Protein AF-A0A9P0P059-F1 (afdb_monomer)

Radius of gyration: 28.79 Å; Cα contacts (8 Å, |Δi|>4): 144; chains: 1; bounding box: 91×63×58 Å

Organism: Acanthoscelides obtectus (NCBI:txid200917)

Foldseek 3Di:
DLCQCVDPDPVSVVVVLVVLLCCCVPPVCLLVCLLVSLVVCLVPPPDLVSSLVSLLSSLVSHPDQVSLLVSLLVLLQCLQVDPDPSSLLSSLSSNLSRPDDLNSLVSNLVSCVSCLVPCPDPSSVVSVVSVLVCLLPDADDPPCVPVRVVRNVSSVVSSVSNVVSNVVSVVVVVVPPDDPDDPPPDDPDDDDDDDDDDDDDDDDDDDDDDDD

InterPro domains:
  IPR016024 Armadillo-type fold [SSF48371] (3-124)
  IPR026971 Condensin subunit 1/Condensin-2 complex subunit D3 [PTHR14222] (1-201)
  IPR032682 Condensin complex subunit 1, C-terminal [PF12717] (1-95)

Sequence (212 aa):
MATAFLDENEEIRSMCRTFFTKLAHKENNLYNALPDVFNHLSTVVQEDAKMLEFMNFLFELIDNAKHLESLVDRFCGRFKVTEDLRQQRNIASCLTFIKYNDRSFKKLIDNFPNYRHIIQDEEIYNSFKVVMQNFSKQQPGPGAAGAAQAGKANHKQLVTELEDLIKSVFEMDENNQMPPPPVPRQKKKRTGGQRKKRKQKRSTDSSDEDSD

Structure (mmCIF, N/CA/C/O backbone):
data_AF-A0A9P0P059-F1
#
_entry.id   AF-A0A9P0P059-F1
#
loop_
_atom_site.group_PDB
_atom_site.id
_atom_site.type_symbol
_atom_site.label_atom_id
_atom_site.label_alt_id
_atom_site.label_comp_id
_atom_site.label_asym_id
_atom_site.label_entity_id
_atom_site.label_seq_id
_atom_site.pdbx_PDB_ins_code
_atom_site.Cartn_x
_atom_site.Cartn_y
_atom_site.Cartn_z
_atom_site.occupancy
_atom_site.B_iso_or_equiv
_atom_site.auth_seq_id
_atom_site.auth_comp_id
_atom_site.auth_asym_id
_atom_site.auth_atom_id
_atom_site.pdbx_PDB_model_num
ATOM 1 N N . MET A 1 1 ? 13.668 2.855 -17.867 1.00 59.09 1 MET A N 1
ATOM 2 C CA . MET A 1 1 ? 14.288 1.896 -16.918 1.00 59.09 1 MET A CA 1
ATOM 3 C C . MET A 1 1 ? 13.226 1.105 -16.174 1.00 59.09 1 MET A C 1
ATOM 5 O O . MET A 1 1 ? 13.122 -0.069 -16.469 1.00 59.09 1 MET A O 1
ATOM 9 N N . ALA A 1 2 ? 12.403 1.705 -15.303 1.00 64.31 2 ALA A N 1
ATOM 10 C CA . ALA A 1 2 ? 11.292 0.998 -14.638 1.00 64.31 2 ALA A CA 1
ATOM 11 C C . ALA A 1 2 ? 10.394 0.214 -15.626 1.00 64.31 2 ALA A C 1
ATOM 13 O O . ALA A 1 2 ? 10.133 -0.968 -15.436 1.00 64.31 2 ALA A O 1
ATOM 14 N N . THR A 1 3 ? 10.045 0.842 -16.751 1.00 74.44 3 THR A N 1
ATOM 15 C CA . THR A 1 3 ? 9.320 0.235 -17.882 1.00 74.44 3 THR A CA 1
ATOM 16 C C . THR A 1 3 ? 9.960 -1.030 -18.471 1.00 74.44 3 THR A C 1
ATOM 18 O O . THR A 1 3 ? 9.241 -1.870 -18.992 1.00 74.44 3 THR A O 1
ATOM 21 N N . ALA A 1 4 ? 11.279 -1.219 -18.351 1.00 77.62 4 ALA A N 1
ATOM 22 C CA . ALA A 1 4 ? 11.993 -2.380 -18.894 1.00 77.62 4 ALA A CA 1
ATOM 23 C C . ALA A 1 4 ? 11.751 -3.679 -18.095 1.00 77.62 4 ALA A C 1
ATOM 25 O O . ALA A 1 4 ? 12.165 -4.754 -18.517 1.00 77.62 4 ALA A O 1
ATOM 26 N N . PHE A 1 5 ? 11.070 -3.611 -16.943 1.00 74.62 5 PHE A N 1
ATOM 27 C CA . PHE A 1 5 ? 10.526 -4.806 -16.287 1.00 74.62 5 PHE A CA 1
ATOM 28 C C . PHE A 1 5 ? 9.333 -5.397 -17.067 1.00 74.62 5 PHE A C 1
ATOM 30 O O . PHE A 1 5 ? 9.059 -6.587 -16.946 1.00 74.62 5 PHE A O 1
ATOM 37 N N . LEU A 1 6 ? 8.659 -4.583 -17.890 1.00 74.50 6 LEU A N 1
ATOM 38 C CA . LEU A 1 6 ? 7.495 -4.953 -18.705 1.00 74.50 6 LEU A CA 1
ATOM 39 C C . LEU A 1 6 ? 7.830 -5.131 -20.193 1.00 74.50 6 LEU A C 1
ATOM 41 O O . LEU A 1 6 ? 6.929 -5.196 -21.024 1.00 74.50 6 LEU A O 1
ATOM 45 N N . ASP A 1 7 ? 9.120 -5.198 -20.520 1.00 82.69 7 ASP A N 1
ATOM 46 C CA . ASP A 1 7 ? 9.610 -5.477 -21.868 1.00 82.69 7 ASP A CA 1
ATOM 47 C C . ASP A 1 7 ? 9.213 -6.897 -22.311 1.00 82.69 7 ASP A C 1
ATOM 49 O O . ASP A 1 7 ? 9.160 -7.816 -21.488 1.00 82.69 7 ASP A O 1
ATOM 53 N N . GLU A 1 8 ? 8.953 -7.102 -23.602 1.00 80.88 8 GLU A N 1
ATOM 54 C CA . GLU A 1 8 ? 8.641 -8.425 -24.161 1.00 80.88 8 GLU A CA 1
ATOM 55 C C . GLU A 1 8 ? 9.872 -9.351 -24.149 1.00 80.88 8 GLU A C 1
ATOM 57 O O . GLU A 1 8 ? 9.731 -10.568 -23.979 1.00 80.88 8 GLU A O 1
ATOM 62 N N . ASN A 1 9 ? 11.085 -8.792 -24.219 1.00 87.06 9 ASN A N 1
ATOM 63 C CA . ASN A 1 9 ? 12.335 -9.540 -24.152 1.00 87.06 9 ASN A CA 1
ATOM 64 C C . ASN A 1 9 ? 12.674 -9.959 -22.706 1.00 87.06 9 ASN A C 1
ATOM 66 O O . ASN A 1 9 ? 12.888 -9.137 -21.810 1.00 87.06 9 ASN A O 1
ATOM 70 N N . GLU A 1 10 ? 12.786 -11.270 -22.487 1.00 86.12 10 GLU A N 1
ATOM 71 C CA . GLU A 1 10 ? 13.118 -11.861 -21.188 1.00 86.12 10 GLU A CA 1
ATOM 72 C C . GLU A 1 10 ? 14.505 -11.462 -20.663 1.00 86.12 10 GLU A C 1
ATOM 74 O O . GLU A 1 10 ? 14.658 -11.243 -19.459 1.00 86.12 10 GLU A O 1
ATOM 79 N N . GLU A 1 11 ? 15.495 -11.278 -21.540 1.00 88.81 11 GLU A N 1
ATOM 80 C CA . GLU A 1 11 ? 16.829 -10.811 -21.146 1.00 88.81 11 GLU A CA 1
ATOM 81 C C . GLU A 1 11 ? 16.763 -9.398 -20.556 1.00 88.81 11 GLU A C 1
ATOM 83 O O . GLU A 1 11 ? 17.403 -9.115 -19.542 1.00 88.81 11 GLU A O 1
ATOM 88 N N . ILE A 1 12 ? 15.935 -8.524 -21.139 1.00 87.00 12 ILE A N 1
ATOM 89 C CA . ILE A 1 12 ? 15.743 -7.147 -20.667 1.00 87.00 12 ILE A CA 1
ATOM 90 C C . ILE A 1 12 ? 15.042 -7.146 -19.302 1.00 87.00 12 ILE A C 1
ATOM 92 O O . ILE A 1 12 ? 15.527 -6.491 -18.371 1.00 87.00 12 ILE A O 1
ATOM 96 N N . ARG A 1 13 ? 13.988 -7.959 -19.122 1.00 86.12 13 ARG A N 1
ATOM 97 C CA . ARG A 1 13 ? 13.341 -8.147 -17.809 1.00 86.12 13 ARG A CA 1
ATOM 98 C C . ARG A 1 13 ? 14.317 -8.692 -16.757 1.00 86.12 13 ARG A C 1
ATOM 100 O O . ARG A 1 13 ? 14.343 -8.197 -15.629 1.00 86.12 13 ARG A O 1
ATOM 107 N N . SER A 1 14 ? 15.142 -9.674 -17.120 1.00 86.19 14 SER A N 1
ATOM 108 C CA . SER A 1 14 ? 16.126 -10.321 -16.236 1.00 86.19 14 SER A CA 1
ATOM 109 C C . SER A 1 14 ? 17.259 -9.372 -15.817 1.00 86.19 14 SER A C 1
ATOM 111 O O . SER A 1 14 ? 17.584 -9.261 -14.627 1.00 86.19 14 SER A O 1
ATOM 113 N N . MET A 1 15 ? 17.802 -8.595 -16.762 1.00 88.81 15 MET A N 1
ATOM 114 C CA . MET A 1 15 ? 18.751 -7.513 -16.480 1.00 88.81 15 MET A CA 1
ATOM 115 C C . MET A 1 15 ? 18.132 -6.441 -15.575 1.00 88.81 15 MET A C 1
ATOM 117 O O . MET A 1 15 ? 18.781 -6.001 -14.624 1.00 88.81 15 MET A O 1
ATOM 121 N N . CYS A 1 16 ? 16.871 -6.063 -15.814 1.00 87.19 16 CYS A N 1
ATOM 122 C CA . CYS A 1 16 ? 16.149 -5.083 -15.003 1.00 87.19 16 CYS A CA 1
ATOM 123 C C . CYS A 1 16 ? 15.966 -5.568 -13.551 1.00 87.19 16 CYS A C 1
ATOM 125 O O . CYS A 1 16 ? 16.361 -4.866 -12.616 1.00 87.19 16 CYS A O 1
ATOM 127 N N . ARG A 1 17 ? 15.483 -6.805 -13.345 1.00 86.31 17 ARG A N 1
ATOM 128 C CA . ARG A 1 17 ? 15.392 -7.439 -12.011 1.00 86.31 17 ARG A CA 1
ATOM 129 C C . ARG A 1 17 ? 16.758 -7.458 -11.312 1.00 86.31 17 ARG A C 1
ATOM 131 O O . ARG A 1 17 ? 16.887 -6.964 -10.194 1.00 86.31 17 ARG A O 1
ATOM 138 N N . THR A 1 18 ? 17.799 -7.916 -12.012 1.00 88.75 18 THR A N 1
ATOM 139 C CA . THR A 1 18 ? 19.179 -7.983 -11.497 1.00 88.75 18 THR A CA 1
ATOM 140 C C . THR A 1 18 ? 19.728 -6.610 -11.086 1.00 88.75 18 THR A C 1
ATOM 142 O O . THR A 1 18 ? 20.450 -6.505 -10.090 1.00 88.75 18 THR A O 1
ATOM 145 N N . PHE A 1 19 ? 19.404 -5.549 -11.831 1.00 88.19 19 PHE A N 1
ATOM 146 C CA . PHE A 1 19 ? 19.790 -4.176 -11.501 1.00 88.19 19 PHE A CA 1
ATOM 147 C C . PHE A 1 19 ? 19.126 -3.698 -10.204 1.00 88.19 19 PHE A C 1
ATOM 149 O O . PHE A 1 19 ? 19.828 -3.228 -9.307 1.00 88.19 19 PHE A O 1
ATOM 156 N N . PHE A 1 20 ? 17.808 -3.865 -10.062 1.00 86.56 20 PHE A N 1
ATOM 157 C CA . PHE A 1 20 ? 17.085 -3.415 -8.867 1.00 86.56 20 PHE A CA 1
ATOM 158 C C . PHE A 1 20 ? 17.497 -4.174 -7.597 1.00 86.56 20 PHE A C 1
ATOM 160 O O . PHE A 1 20 ? 17.701 -3.535 -6.564 1.00 86.56 20 PHE A O 1
ATOM 167 N N . THR A 1 21 ? 17.742 -5.488 -7.672 1.00 87.56 21 THR A N 1
ATOM 168 C CA . THR A 1 21 ? 18.303 -6.259 -6.545 1.00 87.56 21 THR A CA 1
ATOM 169 C C . THR A 1 21 ? 19.675 -5.723 -6.116 1.00 87.56 21 THR A C 1
ATOM 171 O O . THR A 1 21 ? 19.921 -5.508 -4.928 1.00 87.56 21 THR A O 1
ATOM 174 N N . LYS A 1 22 ? 20.570 -5.431 -7.072 1.00 86.88 22 LYS A N 1
ATOM 175 C CA . LYS A 1 22 ? 21.891 -4.844 -6.777 1.00 86.88 22 LYS A CA 1
ATOM 176 C C . LYS A 1 22 ? 21.786 -3.430 -6.192 1.00 86.88 22 LYS A C 1
ATOM 178 O O . LYS A 1 22 ? 22.537 -3.105 -5.275 1.00 86.88 22 LYS A O 1
ATOM 183 N N . LEU A 1 23 ? 20.856 -2.610 -6.685 1.00 84.56 23 LEU A N 1
ATOM 184 C CA . LEU A 1 23 ? 20.608 -1.252 -6.192 1.00 84.56 23 LEU A CA 1
ATOM 185 C C . LEU A 1 23 ? 20.105 -1.255 -4.738 1.00 84.56 23 LEU A C 1
ATOM 187 O O . LEU A 1 23 ? 20.615 -0.495 -3.911 1.00 84.56 23 LEU A O 1
ATOM 191 N N . ALA A 1 24 ? 19.157 -2.142 -4.417 1.00 83.88 24 ALA A N 1
ATOM 192 C CA . ALA A 1 24 ? 18.615 -2.303 -3.069 1.00 83.88 24 ALA A CA 1
ATOM 193 C C . ALA A 1 24 ? 19.717 -2.636 -2.049 1.00 83.88 24 ALA A C 1
ATOM 195 O O . ALA A 1 24 ? 19.874 -1.914 -1.063 1.00 83.88 24 ALA A O 1
ATOM 196 N N . HIS A 1 25 ? 20.536 -3.659 -2.323 1.00 78.81 25 HIS A N 1
ATOM 197 C CA . HIS A 1 25 ? 21.621 -4.063 -1.423 1.00 78.81 25 HIS A CA 1
ATOM 198 C C . HIS A 1 25 ? 22.757 -3.035 -1.312 1.00 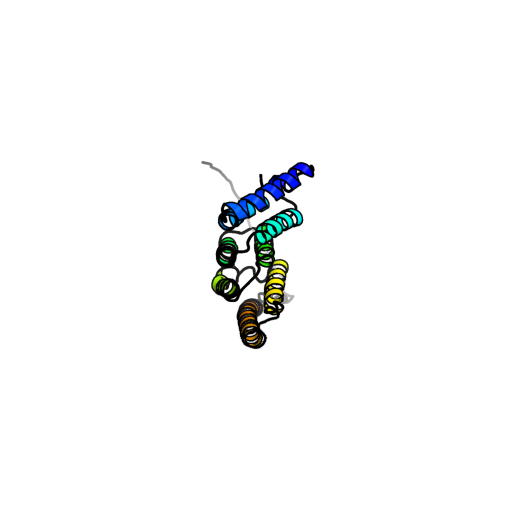78.81 25 HIS A C 1
ATOM 200 O O . HIS A 1 25 ? 23.336 -2.891 -0.237 1.00 78.81 25 HIS A O 1
ATOM 206 N N . LYS A 1 26 ? 23.111 -2.343 -2.404 1.00 77.25 26 LYS A N 1
ATOM 207 C CA . LYS A 1 26 ? 24.297 -1.470 -2.433 1.00 77.25 26 LYS A CA 1
ATOM 208 C C . LYS A 1 26 ? 24.054 -0.096 -1.809 1.00 77.25 26 LYS A C 1
ATOM 210 O O . LYS A 1 26 ? 24.937 0.423 -1.133 1.00 77.25 26 LYS A O 1
ATOM 215 N N . GLU A 1 27 ? 22.897 0.508 -2.071 1.00 67.38 27 GLU A N 1
ATOM 216 C CA . GLU A 1 27 ? 22.636 1.911 -1.710 1.00 67.38 27 GLU A CA 1
ATOM 217 C C . GLU A 1 27 ? 21.510 2.060 -0.680 1.00 67.38 27 GLU A C 1
ATOM 219 O O . GLU A 1 27 ? 21.373 3.127 -0.087 1.00 67.38 27 GLU A O 1
ATOM 224 N N . ASN A 1 28 ? 20.711 1.008 -0.442 1.00 69.94 28 ASN A N 1
ATOM 225 C CA . ASN A 1 28 ? 19.587 0.980 0.510 1.00 69.94 28 ASN A CA 1
ATOM 226 C C . ASN A 1 28 ? 18.593 2.155 0.338 1.00 69.94 28 ASN A C 1
ATOM 228 O O . ASN A 1 28 ? 17.850 2.514 1.248 1.00 69.94 28 ASN A O 1
ATOM 232 N N . ASN A 1 29 ? 18.588 2.766 -0.852 1.00 79.94 29 ASN A N 1
ATOM 233 C CA . ASN A 1 29 ? 17.900 4.017 -1.176 1.00 79.94 29 ASN A CA 1
ATOM 234 C C . ASN A 1 29 ? 16.577 3.784 -1.935 1.00 79.94 29 ASN A C 1
ATOM 236 O O . ASN A 1 29 ? 15.828 4.722 -2.198 1.00 79.94 29 ASN A O 1
ATOM 240 N N . LEU A 1 30 ? 16.262 2.527 -2.276 1.00 85.62 30 LEU A N 1
ATOM 241 C CA . LEU A 1 30 ? 15.095 2.149 -3.085 1.00 85.62 30 LEU A CA 1
ATOM 242 C C . LEU A 1 30 ? 13.768 2.662 -2.494 1.00 85.62 30 LEU A C 1
ATOM 244 O O . LEU A 1 30 ? 12.901 3.125 -3.229 1.00 85.62 30 LEU A O 1
ATOM 248 N N . TYR A 1 31 ? 13.645 2.675 -1.163 1.00 86.94 31 TYR A N 1
ATOM 249 C CA . TYR A 1 31 ? 12.476 3.203 -0.451 1.00 86.94 31 TYR A CA 1
ATOM 250 C C . TYR A 1 31 ? 12.242 4.712 -0.651 1.00 86.94 31 TYR A C 1
ATOM 252 O O . TYR A 1 31 ? 11.112 5.176 -0.515 1.00 86.94 31 TYR A O 1
ATOM 260 N N . ASN A 1 32 ? 13.278 5.491 -0.986 1.00 87.81 32 ASN A N 1
ATOM 261 C CA . ASN A 1 32 ? 13.103 6.906 -1.306 1.00 87.81 32 ASN A CA 1
ATOM 262 C C . ASN A 1 32 ? 12.534 7.103 -2.714 1.00 87.81 32 ASN A C 1
ATOM 264 O O . ASN A 1 32 ? 11.701 7.985 -2.892 1.00 87.81 32 ASN A O 1
ATOM 268 N N . ALA A 1 33 ? 12.954 6.273 -3.674 1.00 86.88 33 ALA A N 1
ATOM 269 C CA . ALA A 1 33 ? 12.533 6.350 -5.074 1.00 86.88 33 ALA A CA 1
ATOM 270 C C . ALA A 1 33 ? 11.185 5.657 -5.356 1.00 86.88 33 ALA A C 1
ATOM 272 O O . ALA A 1 33 ? 10.498 6.019 -6.307 1.00 86.88 33 ALA A O 1
ATOM 273 N N . LEU A 1 34 ? 10.793 4.672 -4.540 1.00 89.38 34 LEU A N 1
ATOM 274 C CA . LEU A 1 34 ? 9.577 3.863 -4.713 1.00 89.38 34 LEU A CA 1
ATOM 275 C C . LEU A 1 34 ? 8.284 4.669 -4.964 1.00 89.38 34 LEU A C 1
ATOM 277 O O . LEU A 1 34 ? 7.559 4.316 -5.894 1.00 89.38 34 LEU A O 1
ATOM 281 N N . PRO A 1 35 ? 7.986 5.759 -4.225 1.00 88.81 35 PRO A N 1
ATOM 282 C CA . PRO A 1 35 ? 6.809 6.587 -4.497 1.00 88.81 35 PRO A CA 1
ATOM 283 C C . PRO A 1 35 ? 6.832 7.264 -5.876 1.00 88.81 35 PRO A C 1
ATOM 285 O O . PRO A 1 35 ? 5.780 7.525 -6.454 1.00 88.81 35 PRO A O 1
ATOM 288 N N . ASP A 1 36 ? 8.007 7.553 -6.427 1.00 88.56 36 ASP A N 1
ATOM 289 C CA . ASP A 1 36 ? 8.131 8.269 -7.703 1.00 88.56 36 ASP A CA 1
ATOM 290 C C . ASP A 1 36 ? 8.198 7.288 -8.882 1.00 88.56 36 ASP A C 1
ATOM 292 O O . ASP A 1 36 ? 7.620 7.543 -9.940 1.00 88.56 36 ASP A O 1
ATOM 296 N N . VAL A 1 37 ? 8.776 6.103 -8.653 1.00 89.88 37 VAL A N 1
ATOM 297 C CA . VAL A 1 37 ? 8.612 4.925 -9.516 1.00 89.88 37 VAL A CA 1
ATOM 298 C C . VAL A 1 37 ? 7.129 4.557 -9.639 1.00 89.88 37 VAL A C 1
ATOM 300 O O . VAL A 1 37 ? 6.652 4.383 -10.757 1.00 89.88 37 VAL A O 1
ATOM 303 N N . PHE A 1 38 ? 6.377 4.530 -8.533 1.00 90.50 38 PHE A N 1
ATOM 304 C CA . PHE A 1 38 ? 4.929 4.289 -8.541 1.00 90.50 38 PHE A CA 1
ATOM 305 C C . PHE A 1 38 ? 4.158 5.306 -9.399 1.00 90.50 38 PHE A C 1
ATOM 307 O O . PHE A 1 38 ? 3.335 4.907 -10.225 1.00 90.50 38 PHE A O 1
ATOM 314 N N . ASN A 1 39 ? 4.442 6.607 -9.257 1.00 88.38 39 ASN A N 1
ATOM 315 C CA . ASN A 1 39 ? 3.801 7.654 -10.066 1.00 88.38 39 ASN A CA 1
ATOM 316 C C . ASN A 1 39 ? 4.107 7.487 -11.566 1.00 88.38 39 ASN A C 1
ATOM 318 O O . ASN A 1 39 ? 3.211 7.583 -12.408 1.00 88.38 39 ASN A O 1
ATOM 322 N N . HIS A 1 40 ? 5.370 7.221 -11.909 1.00 88.75 40 HIS A N 1
ATOM 323 C CA . HIS A 1 40 ? 5.791 7.012 -13.295 1.00 88.75 40 HIS A CA 1
ATOM 324 C C . HIS A 1 40 ? 5.162 5.752 -13.910 1.00 88.75 40 HIS A C 1
ATOM 326 O O . HIS A 1 40 ? 4.726 5.776 -15.059 1.00 88.75 40 HIS A O 1
ATOM 332 N N . LEU A 1 41 ? 5.059 4.660 -13.150 1.00 88.38 41 LEU A N 1
ATOM 333 C CA . LEU A 1 41 ? 4.399 3.446 -13.625 1.00 88.38 41 LEU A CA 1
ATOM 334 C C . LEU A 1 41 ? 2.885 3.639 -13.763 1.00 88.38 41 LEU A C 1
ATOM 336 O O . LEU A 1 41 ? 2.332 3.248 -14.781 1.00 88.38 41 LEU A O 1
ATOM 340 N N . SER A 1 42 ? 2.219 4.288 -12.804 1.00 86.12 42 SER A N 1
ATOM 341 C CA . SER A 1 42 ? 0.762 4.514 -12.846 1.00 86.12 42 SER A CA 1
ATOM 342 C C . SER A 1 42 ? 0.310 5.360 -14.046 1.00 86.12 42 SER A C 1
ATOM 344 O O . SER A 1 42 ? -0.826 5.225 -14.505 1.00 86.12 42 SER A O 1
ATOM 346 N N . THR A 1 43 ? 1.202 6.214 -14.563 1.00 85.88 43 THR A N 1
ATOM 347 C CA . THR A 1 43 ? 0.961 7.075 -15.733 1.00 85.88 43 THR A CA 1
ATOM 348 C C . THR A 1 43 ? 1.360 6.435 -17.066 1.00 85.88 43 THR A C 1
ATOM 350 O O . THR A 1 43 ? 0.713 6.709 -18.074 1.00 85.88 43 THR A O 1
ATOM 353 N N . VAL A 1 44 ? 2.394 5.585 -17.101 1.00 85.75 44 VAL A N 1
ATOM 354 C CA . VAL A 1 44 ? 2.897 4.962 -18.347 1.00 85.75 44 VAL A CA 1
ATOM 355 C C . VAL A 1 44 ? 2.340 3.552 -18.585 1.00 85.75 44 VAL A C 1
ATOM 357 O O . VAL A 1 44 ? 2.210 3.126 -19.732 1.00 85.75 44 VAL A O 1
ATOM 360 N N . VAL A 1 45 ? 1.994 2.816 -17.529 1.00 85.06 45 VAL A N 1
ATOM 361 C CA . VAL A 1 45 ? 1.472 1.445 -17.603 1.00 85.06 45 VAL A CA 1
ATOM 362 C C . VAL A 1 45 ? -0.050 1.480 -17.490 1.00 85.06 45 VAL A C 1
ATOM 364 O O . VAL A 1 45 ? -0.590 1.941 -16.487 1.00 85.06 45 VAL A O 1
ATOM 367 N N . GLN A 1 46 ? -0.747 0.973 -18.510 1.00 83.88 46 GLN A N 1
ATOM 368 C CA . GLN A 1 46 ? -2.214 0.849 -18.508 1.00 83.88 46 GLN A CA 1
ATOM 369 C C . GLN A 1 46 ? -2.705 -0.406 -17.766 1.00 83.88 46 GLN A C 1
ATOM 371 O O . GLN A 1 46 ? -3.823 -0.432 -17.268 1.00 83.88 46 GLN A O 1
ATOM 376 N N . GLU A 1 47 ? -1.877 -1.450 -17.686 1.00 87.94 47 GLU A N 1
ATOM 377 C CA . GLU A 1 47 ? -2.229 -2.735 -17.079 1.00 87.94 47 GLU A CA 1
ATOM 378 C C . GLU A 1 47 ? -1.787 -2.787 -15.609 1.00 87.94 47 GLU A C 1
ATOM 380 O O . GLU A 1 47 ? -0.626 -3.061 -15.294 1.00 87.94 47 GLU A O 1
ATOM 385 N N . ASP A 1 48 ? -2.725 -2.520 -14.699 1.00 88.88 48 ASP A N 1
ATOM 386 C CA . ASP A 1 48 ? -2.441 -2.379 -13.265 1.00 88.88 48 ASP A CA 1
ATOM 387 C C . ASP A 1 48 ? -1.808 -3.625 -12.640 1.00 88.88 48 ASP A C 1
ATOM 389 O O . ASP A 1 48 ? -0.870 -3.499 -11.859 1.00 88.88 48 ASP A O 1
ATOM 393 N N . ALA A 1 49 ? -2.222 -4.829 -13.048 1.00 89.12 49 ALA A N 1
ATOM 394 C CA . ALA A 1 49 ? -1.638 -6.082 -12.564 1.00 89.12 49 ALA A CA 1
ATOM 395 C C . ALA A 1 49 ? -0.116 -6.166 -12.805 1.00 89.12 49 ALA A C 1
ATOM 397 O O . ALA A 1 49 ? 0.632 -6.560 -11.912 1.00 89.12 49 ALA A O 1
ATOM 398 N N . LYS A 1 50 ? 0.354 -5.727 -13.980 1.00 87.38 50 LYS A N 1
ATOM 399 C CA . LYS A 1 50 ? 1.780 -5.695 -14.349 1.00 87.38 50 LYS A CA 1
ATOM 400 C C . LYS A 1 50 ? 2.564 -4.629 -13.585 1.00 87.38 50 LYS A C 1
ATOM 402 O O . LYS A 1 50 ? 3.702 -4.865 -13.180 1.00 87.38 50 LYS A O 1
ATOM 407 N N . MET A 1 51 ? 1.958 -3.463 -13.361 1.00 90.94 51 MET A N 1
ATOM 408 C CA . MET A 1 51 ? 2.544 -2.425 -12.510 1.00 90.94 51 MET A CA 1
ATOM 409 C C . MET A 1 51 ? 2.674 -2.914 -11.059 1.00 90.94 51 MET A C 1
ATOM 411 O O . MET A 1 51 ? 3.737 -2.771 -10.455 1.00 90.94 51 MET A O 1
ATOM 415 N N . LEU A 1 52 ? 1.627 -3.549 -10.530 1.00 91.69 52 LEU A N 1
ATOM 416 C CA . LEU A 1 52 ? 1.575 -4.066 -9.165 1.00 91.69 52 LEU A CA 1
ATOM 417 C C . LEU A 1 52 ? 2.515 -5.265 -8.945 1.00 91.69 52 LEU A C 1
ATOM 419 O O . LEU A 1 52 ? 3.131 -5.328 -7.882 1.00 91.69 52 LEU A O 1
ATOM 423 N N . GLU A 1 53 ? 2.722 -6.148 -9.934 1.00 91.19 53 GL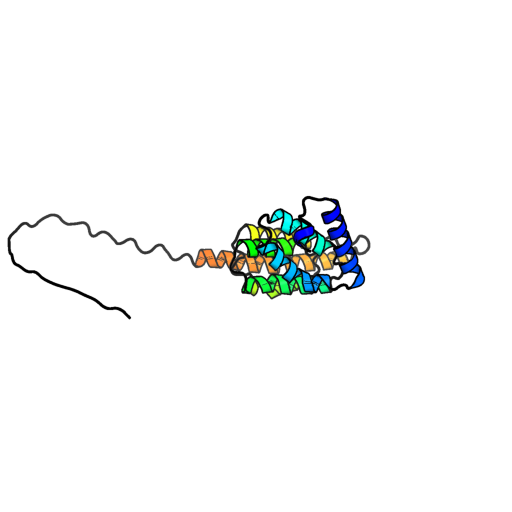U A N 1
ATOM 424 C CA . GLU A 1 53 ? 3.770 -7.189 -9.879 1.00 91.19 53 GLU A CA 1
ATOM 425 C C . GLU A 1 53 ? 5.152 -6.555 -9.659 1.00 91.19 53 GLU A C 1
ATOM 427 O O . GLU A 1 53 ? 5.896 -6.956 -8.758 1.00 91.19 53 GLU A O 1
ATOM 432 N N . PHE A 1 54 ? 5.488 -5.528 -10.449 1.00 90.56 54 PHE A N 1
ATOM 433 C CA . PHE A 1 54 ? 6.776 -4.852 -10.322 1.00 90.56 54 PHE A CA 1
ATOM 434 C C . PHE A 1 54 ? 6.907 -4.110 -8.987 1.00 90.56 54 PHE A C 1
ATOM 436 O O . PHE A 1 54 ? 7.950 -4.192 -8.338 1.00 90.56 54 PHE A O 1
ATOM 443 N N . MET A 1 55 ? 5.847 -3.430 -8.540 1.00 92.69 55 MET A N 1
ATOM 444 C CA . MET A 1 55 ? 5.827 -2.772 -7.233 1.00 92.69 55 MET A CA 1
ATOM 445 C C . MET A 1 55 ? 6.041 -3.775 -6.095 1.00 92.69 55 MET A C 1
ATOM 447 O O . MET A 1 55 ? 6.891 -3.522 -5.242 1.00 92.69 55 MET A O 1
ATOM 451 N N . ASN A 1 56 ? 5.355 -4.924 -6.098 1.00 92.81 56 ASN A N 1
ATOM 452 C CA . ASN A 1 56 ? 5.560 -5.973 -5.095 1.00 92.81 56 ASN A CA 1
ATOM 453 C C . ASN A 1 56 ? 7.017 -6.468 -5.082 1.00 92.81 56 ASN A C 1
ATOM 455 O O . ASN A 1 56 ? 7.634 -6.503 -4.020 1.00 92.81 56 ASN A O 1
ATOM 459 N N . PHE A 1 57 ? 7.610 -6.741 -6.251 1.00 92.31 57 PHE A N 1
ATOM 460 C CA . PHE A 1 57 ? 9.034 -7.090 -6.357 1.00 92.31 57 PHE A CA 1
ATOM 461 C C . PHE A 1 57 ? 9.953 -6.018 -5.735 1.00 92.31 57 PHE A C 1
ATOM 463 O O . PHE A 1 57 ? 10.902 -6.354 -5.028 1.00 92.31 57 PHE A O 1
ATOM 470 N N . LEU A 1 58 ? 9.669 -4.724 -5.928 1.00 91.31 58 LEU A N 1
ATOM 471 C CA . LEU A 1 58 ? 10.448 -3.647 -5.302 1.00 91.31 58 LEU A CA 1
ATOM 472 C C . LEU A 1 58 ? 10.234 -3.532 -3.780 1.00 91.31 58 LEU A C 1
ATOM 474 O O . LEU A 1 58 ? 11.171 -3.150 -3.076 1.00 91.31 58 LEU A O 1
ATOM 478 N N . PHE A 1 59 ? 9.048 -3.865 -3.258 1.00 92.06 59 PHE A N 1
ATOM 479 C CA . PHE A 1 59 ? 8.795 -3.959 -1.811 1.00 92.06 59 PHE A CA 1
ATOM 480 C C . PHE A 1 59 ? 9.478 -5.182 -1.178 1.00 92.06 59 PHE A C 1
ATOM 482 O O . PHE A 1 59 ? 9.986 -5.090 -0.058 1.00 92.06 59 PHE A O 1
ATOM 489 N N . GLU A 1 60 ? 9.536 -6.315 -1.883 1.00 91.44 60 GLU A N 1
ATOM 490 C CA . GLU A 1 60 ? 10.196 -7.535 -1.403 1.00 91.44 60 GLU A CA 1
ATOM 491 C C . GLU A 1 60 ? 11.698 -7.345 -1.159 1.00 91.44 60 GLU A C 1
ATOM 493 O O . GLU A 1 60 ? 12.226 -7.950 -0.227 1.00 91.44 60 GLU A O 1
ATOM 498 N N . LEU A 1 61 ? 12.348 -6.451 -1.916 1.00 90.06 61 LEU A N 1
ATOM 499 C CA . LEU A 1 61 ? 13.760 -6.064 -1.773 1.00 90.06 61 LEU A CA 1
ATOM 500 C C . LEU A 1 61 ? 14.063 -5.149 -0.561 1.00 90.06 61 LEU A C 1
ATOM 502 O O . LEU A 1 61 ? 15.191 -4.664 -0.435 1.00 90.06 61 LEU A O 1
ATOM 506 N N . ILE A 1 62 ? 13.091 -4.862 0.316 1.00 89.19 62 ILE A N 1
ATOM 507 C CA . ILE A 1 62 ? 13.259 -3.954 1.467 1.00 89.19 62 ILE A CA 1
ATOM 508 C C . ILE A 1 62 ? 13.123 -4.711 2.792 1.00 89.19 62 ILE A C 1
ATOM 510 O O . ILE A 1 62 ? 12.035 -4.859 3.348 1.00 89.19 62 ILE A O 1
ATOM 514 N N . ASP A 1 63 ? 14.267 -5.106 3.350 1.00 84.62 63 ASP A N 1
ATOM 515 C CA . ASP A 1 63 ? 14.350 -5.765 4.663 1.00 84.62 63 ASP A CA 1
ATOM 516 C C . ASP A 1 63 ? 14.308 -4.787 5.855 1.00 84.62 63 ASP A C 1
ATOM 518 O O . ASP A 1 63 ? 14.083 -5.189 6.999 1.00 84.62 63 ASP A O 1
ATOM 522 N N . ASN A 1 64 ? 14.533 -3.485 5.634 1.00 88.44 64 ASN A N 1
ATOM 523 C CA . ASN A 1 64 ? 14.585 -2.513 6.728 1.00 88.44 64 ASN A CA 1
ATOM 524 C C . ASN A 1 64 ? 13.182 -2.057 7.160 1.00 88.44 64 ASN A C 1
ATOM 526 O O . ASN A 1 64 ? 12.558 -1.214 6.512 1.00 88.44 64 ASN A O 1
ATOM 530 N N . ALA A 1 65 ? 12.746 -2.518 8.333 1.00 88.19 65 ALA A N 1
ATOM 531 C CA . ALA A 1 65 ? 11.496 -2.108 8.973 1.00 88.19 65 ALA A CA 1
ATOM 532 C C . ALA A 1 65 ? 11.298 -0.578 9.053 1.00 88.19 65 ALA A C 1
ATOM 534 O O . ALA A 1 65 ? 10.194 -0.100 8.811 1.00 88.19 65 ALA A O 1
ATOM 535 N N . LYS A 1 66 ? 12.356 0.216 9.291 1.00 90.06 66 LYS A N 1
ATOM 536 C CA . LYS A 1 66 ? 12.251 1.692 9.316 1.00 90.06 66 LYS A CA 1
ATOM 537 C C . LYS A 1 66 ? 11.954 2.301 7.942 1.00 90.06 66 LYS A C 1
ATOM 539 O O . LYS A 1 66 ? 11.372 3.379 7.858 1.00 90.06 66 LYS A O 1
ATOM 544 N N . HIS A 1 67 ? 12.372 1.635 6.867 1.00 91.00 67 HIS A N 1
ATOM 545 C CA . HIS A 1 67 ? 12.090 2.069 5.499 1.00 91.00 67 HIS A CA 1
ATOM 546 C C . HIS A 1 67 ? 10.632 1.753 5.143 1.00 91.00 67 HIS A C 1
ATOM 548 O O . HIS A 1 67 ? 9.935 2.630 4.640 1.00 91.00 67 HIS A O 1
ATOM 554 N N . LEU A 1 68 ? 10.129 0.574 5.533 1.00 91.25 68 LEU A N 1
ATOM 555 C CA . LEU A 1 68 ? 8.701 0.235 5.465 1.00 91.25 68 LEU A CA 1
ATOM 556 C C . LEU A 1 68 ? 7.841 1.211 6.295 1.00 91.25 68 LEU A C 1
ATOM 558 O O . LEU A 1 68 ? 6.857 1.744 5.789 1.00 91.25 68 LEU A O 1
ATOM 562 N N . GLU A 1 69 ? 8.259 1.544 7.523 1.00 92.81 69 GLU A N 1
ATOM 563 C CA . GLU A 1 69 ? 7.630 2.580 8.362 1.00 92.81 69 GLU A CA 1
ATOM 564 C C . GLU A 1 69 ? 7.611 3.972 7.700 1.00 92.81 69 GLU A C 1
ATOM 566 O O . GLU A 1 69 ? 6.728 4.761 8.019 1.00 92.81 69 GLU A O 1
ATOM 571 N N . SER A 1 70 ? 8.550 4.315 6.808 1.00 92.94 70 SER A N 1
ATOM 572 C CA . SER A 1 70 ? 8.503 5.576 6.042 1.00 92.94 70 SER A CA 1
ATOM 573 C C . SER A 1 70 ? 7.640 5.464 4.782 1.00 92.94 70 SER A C 1
ATOM 575 O O . SER A 1 70 ? 7.008 6.444 4.389 1.00 92.94 70 SER A O 1
ATOM 577 N N . LEU A 1 71 ? 7.581 4.286 4.156 1.00 94.00 71 LEU A N 1
ATOM 578 C CA . LEU A 1 71 ? 6.734 4.041 2.989 1.00 94.00 71 LEU A CA 1
ATOM 579 C C . LEU A 1 71 ? 5.244 4.124 3.344 1.00 94.00 71 LEU A C 1
ATOM 581 O O . LEU A 1 71 ? 4.501 4.721 2.570 1.00 94.00 71 LEU A O 1
ATOM 585 N N . VAL A 1 72 ? 4.822 3.641 4.523 1.00 95.06 72 VAL A N 1
ATOM 586 C CA . VAL A 1 72 ? 3.437 3.822 5.009 1.00 95.06 72 VAL A CA 1
ATOM 587 C C . VAL A 1 72 ? 3.045 5.303 5.017 1.00 95.06 72 VAL A C 1
ATOM 589 O O . VAL A 1 72 ? 2.048 5.653 4.390 1.00 95.06 72 VAL A O 1
ATOM 592 N N . ASP A 1 73 ? 3.842 6.182 5.638 1.00 94.06 73 ASP A N 1
ATOM 593 C CA . ASP A 1 73 ? 3.551 7.627 5.671 1.00 94.06 73 ASP A CA 1
ATOM 594 C C . ASP A 1 73 ? 3.470 8.230 4.261 1.00 94.06 73 ASP A C 1
ATOM 596 O O . ASP A 1 73 ? 2.576 9.024 3.970 1.00 94.06 73 ASP A O 1
ATOM 600 N N . ARG A 1 74 ? 4.393 7.852 3.363 1.00 93.25 74 ARG A N 1
ATOM 601 C CA . ARG A 1 74 ? 4.452 8.405 1.999 1.00 93.25 74 ARG A CA 1
ATOM 602 C C . ARG A 1 74 ? 3.262 7.968 1.150 1.00 93.25 74 ARG A C 1
ATOM 604 O O . ARG A 1 74 ? 2.623 8.825 0.543 1.00 93.25 74 ARG A O 1
ATOM 611 N N . PHE A 1 75 ? 2.937 6.675 1.122 1.00 94.19 75 PHE A N 1
ATOM 612 C CA . PHE A 1 75 ? 1.782 6.171 0.373 1.00 94.19 75 PHE A CA 1
ATOM 613 C C . PHE A 1 75 ? 0.464 6.676 0.979 1.00 94.19 75 PHE A C 1
ATOM 615 O O . PHE A 1 75 ? -0.382 7.174 0.239 1.00 94.19 75 PHE A O 1
ATOM 622 N N . CYS A 1 76 ? 0.322 6.692 2.310 1.00 94.06 76 CYS A N 1
ATOM 623 C CA . CYS A 1 76 ? -0.865 7.275 2.942 1.00 94.06 76 CYS A CA 1
ATOM 624 C C . CYS A 1 76 ? -0.969 8.792 2.719 1.00 94.06 76 CYS A C 1
ATOM 626 O O . CYS A 1 76 ? -2.070 9.330 2.661 1.00 94.06 76 CYS A O 1
ATOM 628 N N . GLY A 1 77 ? 0.154 9.505 2.598 1.00 92.19 77 GLY A N 1
ATOM 629 C CA . GLY A 1 77 ? 0.185 10.928 2.259 1.00 92.19 77 GLY A CA 1
ATOM 630 C C . GLY A 1 77 ? -0.247 11.219 0.818 1.00 92.19 77 GLY A C 1
ATOM 631 O O . GLY A 1 77 ? -0.893 12.238 0.578 1.00 92.19 77 GLY A O 1
ATOM 632 N N . ARG A 1 78 ? 0.047 10.318 -0.134 1.00 90.19 78 ARG A N 1
ATOM 633 C CA . ARG A 1 78 ? -0.313 10.482 -1.558 1.00 90.19 78 ARG A CA 1
ATOM 634 C C . ARG A 1 78 ? -1.823 10.523 -1.800 1.00 90.19 78 ARG A C 1
ATOM 636 O O . ARG A 1 78 ? -2.246 11.241 -2.702 1.00 90.19 78 ARG A O 1
ATOM 643 N N . PHE A 1 79 ? -2.639 9.877 -0.964 1.00 91.56 79 PHE A N 1
ATOM 644 C CA . PHE A 1 79 ? -4.104 9.977 -1.048 1.00 91.56 79 PHE A CA 1
ATOM 645 C C . PHE A 1 79 ? -4.637 11.423 -0.971 1.00 91.56 79 PHE A C 1
ATOM 647 O O . PHE A 1 79 ? -5.668 11.711 -1.562 1.00 91.56 79 PHE A O 1
ATOM 654 N N . LYS A 1 80 ? -3.920 12.363 -0.331 1.00 89.25 80 LYS A N 1
ATOM 655 C CA . LYS A 1 80 ? -4.320 13.788 -0.263 1.00 89.25 80 LYS A CA 1
ATOM 656 C C . LYS A 1 80 ? -4.185 14.558 -1.580 1.00 89.25 80 LYS A C 1
ATOM 658 O O . LYS A 1 80 ? -4.675 15.677 -1.667 1.00 89.25 80 LYS A O 1
ATOM 663 N N . VAL A 1 81 ? -3.449 14.012 -2.546 1.00 89.19 81 VAL A N 1
ATOM 664 C CA . VAL A 1 81 ? -3.083 14.676 -3.813 1.00 89.19 81 VAL A CA 1
ATOM 665 C C . VAL A 1 81 ? -3.396 13.809 -5.037 1.00 89.19 81 VAL A C 1
ATOM 667 O O . VAL A 1 81 ? -2.935 14.101 -6.136 1.00 89.19 81 VAL A O 1
ATOM 670 N N . THR A 1 82 ? -4.142 12.720 -4.842 1.00 88.94 82 THR A N 1
ATOM 671 C CA . THR A 1 82 ? -4.487 11.748 -5.885 1.00 88.94 82 THR A CA 1
ATOM 672 C C . THR A 1 82 ? -6.000 11.736 -6.051 1.00 88.94 82 THR A C 1
ATOM 674 O O . THR A 1 82 ? -6.697 11.136 -5.240 1.00 88.94 82 THR A O 1
ATOM 677 N N . GLU A 1 83 ? -6.507 12.403 -7.086 1.00 88.31 83 GLU A N 1
ATOM 678 C CA . GLU A 1 83 ? -7.951 12.492 -7.377 1.00 88.31 83 GLU A CA 1
ATOM 679 C C . GLU A 1 83 ? -8.463 11.310 -8.223 1.00 88.31 83 GLU A C 1
ATOM 681 O O . GLU A 1 83 ? -9.650 10.997 -8.207 1.00 88.31 83 GLU A O 1
ATOM 686 N N . ASP A 1 84 ? -7.569 10.620 -8.938 1.00 91.50 84 ASP A N 1
ATOM 687 C CA . ASP A 1 84 ? -7.892 9.451 -9.760 1.00 91.50 84 ASP A CA 1
ATOM 688 C C . ASP A 1 84 ? -8.109 8.193 -8.899 1.00 91.50 84 ASP A C 1
ATOM 690 O O . ASP A 1 84 ? -7.174 7.671 -8.283 1.00 91.50 84 ASP A O 1
ATOM 694 N N . LEU A 1 85 ? -9.337 7.668 -8.918 1.00 91.50 85 LEU A N 1
ATOM 695 C CA . LEU A 1 85 ? -9.743 6.453 -8.206 1.00 91.50 85 LEU A CA 1
ATOM 696 C C . LEU A 1 85 ? -8.896 5.222 -8.579 1.00 91.50 85 LEU A C 1
ATOM 698 O O . LEU A 1 85 ? -8.604 4.400 -7.707 1.00 91.50 85 LEU A O 1
ATOM 702 N N . ARG A 1 86 ? -8.431 5.100 -9.832 1.00 91.38 86 ARG A N 1
ATOM 703 C CA . ARG A 1 86 ? -7.523 4.013 -10.247 1.00 91.38 86 ARG A CA 1
ATOM 704 C C . ARG A 1 86 ? -6.196 4.109 -9.496 1.00 91.38 86 ARG A C 1
ATOM 706 O O . ARG A 1 86 ? -5.723 3.125 -8.930 1.00 91.38 86 ARG A O 1
ATOM 713 N N . GLN A 1 87 ? -5.617 5.306 -9.425 1.00 91.62 87 GLN A N 1
ATOM 714 C CA . GLN A 1 87 ? -4.394 5.547 -8.658 1.00 91.62 87 GLN A CA 1
ATOM 715 C C . GLN A 1 87 ? -4.610 5.355 -7.150 1.00 91.62 87 GLN A C 1
ATOM 717 O O . GLN A 1 87 ? -3.750 4.768 -6.498 1.00 91.62 87 GLN A O 1
ATOM 722 N N . GLN A 1 88 ? -5.761 5.747 -6.592 1.00 93.81 88 GLN A N 1
ATOM 723 C CA . GLN A 1 88 ? -6.100 5.475 -5.186 1.00 93.81 88 GLN A CA 1
ATOM 724 C C . GLN A 1 88 ? -6.164 3.962 -4.890 1.00 93.81 88 GLN A C 1
ATOM 726 O O . GLN A 1 88 ? -5.542 3.492 -3.934 1.00 93.81 88 GLN A O 1
ATOM 731 N N . ARG A 1 89 ? -6.833 3.173 -5.739 1.00 94.81 89 ARG A N 1
ATOM 732 C CA . ARG A 1 89 ? -6.885 1.699 -5.638 1.00 94.81 89 ARG A CA 1
ATOM 733 C C . ARG A 1 89 ? -5.503 1.052 -5.775 1.00 94.81 89 ARG A C 1
ATOM 735 O O . ARG A 1 89 ? -5.171 0.134 -5.023 1.00 94.81 89 ARG A O 1
ATOM 742 N N . ASN A 1 90 ? -4.653 1.585 -6.650 1.00 94.00 90 ASN A N 1
ATOM 743 C CA . ASN A 1 90 ? -3.259 1.162 -6.795 1.00 94.00 90 ASN A CA 1
ATOM 744 C C . ASN A 1 90 ? -2.387 1.504 -5.569 1.00 94.00 90 ASN A C 1
ATOM 746 O O . ASN A 1 90 ? -1.559 0.684 -5.166 1.00 94.00 90 ASN A O 1
ATOM 750 N N . ILE A 1 91 ? -2.585 2.669 -4.936 1.00 94.69 91 ILE A N 1
ATOM 751 C CA . ILE A 1 91 ? -1.934 3.035 -3.663 1.00 94.69 91 ILE A CA 1
ATOM 752 C C . ILE A 1 91 ? -2.373 2.062 -2.559 1.00 94.69 91 ILE A C 1
ATOM 754 O O . ILE A 1 91 ? -1.524 1.526 -1.847 1.00 94.69 91 ILE A O 1
ATOM 758 N N . ALA A 1 92 ? -3.678 1.791 -2.440 1.00 95.50 92 ALA A N 1
ATOM 759 C CA . ALA A 1 92 ? -4.219 0.847 -1.461 1.00 95.50 92 ALA A CA 1
ATOM 760 C C . ALA A 1 92 ? -3.682 -0.581 -1.676 1.00 95.50 92 ALA A C 1
ATOM 762 O O . ALA A 1 92 ? -3.279 -1.238 -0.715 1.00 95.50 92 ALA A O 1
ATOM 763 N N . SER A 1 93 ? -3.575 -1.019 -2.933 1.00 95.19 93 SER A N 1
ATOM 764 C CA . SER A 1 93 ? -2.950 -2.294 -3.308 1.00 95.19 93 SER A CA 1
ATOM 765 C C . SER A 1 93 ? -1.474 -2.347 -2.894 1.00 95.19 93 SER A C 1
ATOM 767 O O . SER A 1 93 ? -1.045 -3.326 -2.285 1.00 95.19 93 SER A O 1
ATOM 769 N N . CYS A 1 94 ? -0.706 -1.274 -3.122 1.00 94.81 94 CYS A N 1
ATOM 770 C CA . CYS A 1 94 ? 0.700 -1.189 -2.704 1.00 94.81 94 CYS A CA 1
ATOM 771 C C . CYS A 1 94 ? 0.897 -1.269 -1.181 1.00 94.81 94 CYS A C 1
ATOM 773 O O . CYS A 1 94 ? 1.915 -1.795 -0.730 1.00 94.81 94 CYS A O 1
ATOM 775 N N . LEU A 1 95 ? -0.067 -0.807 -0.374 1.00 95.00 95 LEU A N 1
ATOM 776 C CA . LEU A 1 95 ? -0.018 -0.983 1.083 1.00 95.00 95 LEU A CA 1
ATOM 777 C C . LEU A 1 95 ? -0.118 -2.466 1.492 1.00 95.00 95 LEU A C 1
ATOM 779 O O . LEU A 1 95 ? 0.448 -2.843 2.515 1.00 95.00 95 LEU A O 1
ATOM 783 N N . THR A 1 96 ? -0.749 -3.335 0.690 1.00 95.12 96 THR A N 1
ATOM 784 C CA . THR A 1 96 ? -0.834 -4.782 0.993 1.00 95.12 96 THR A CA 1
ATOM 785 C C . THR A 1 96 ? 0.517 -5.506 0.936 1.00 95.12 96 THR A C 1
ATOM 787 O O . THR A 1 96 ? 0.684 -6.521 1.613 1.00 95.12 96 THR A O 1
ATOM 790 N N . PHE A 1 97 ? 1.493 -4.967 0.193 1.00 93.38 97 PHE A N 1
ATOM 791 C CA . PHE A 1 97 ? 2.845 -5.527 0.051 1.00 93.38 97 PHE A CA 1
ATOM 792 C C . PHE A 1 97 ? 3.757 -5.220 1.254 1.00 93.38 97 PHE A C 1
ATOM 794 O O . PHE A 1 97 ? 4.849 -5.778 1.384 1.00 93.38 97 PHE A O 1
ATOM 801 N N . ILE A 1 98 ? 3.336 -4.323 2.154 1.00 91.50 98 ILE A N 1
ATOM 802 C CA . ILE A 1 98 ? 4.144 -3.907 3.301 1.00 91.50 98 ILE A CA 1
ATOM 803 C C . ILE A 1 98 ? 4.149 -5.009 4.370 1.00 91.50 98 ILE A C 1
ATOM 805 O O . ILE A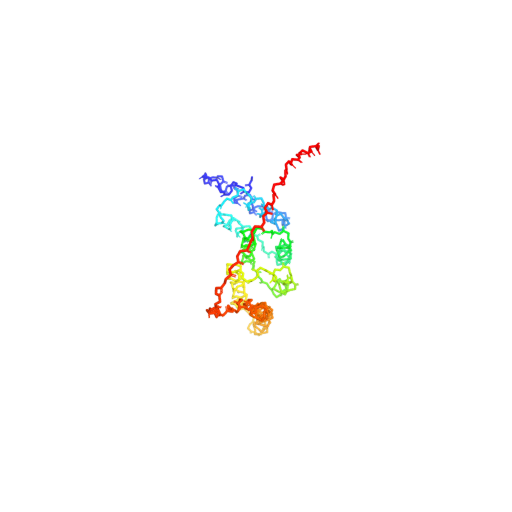 1 98 ? 3.120 -5.389 4.927 1.00 91.50 98 ILE A O 1
ATOM 809 N N . LYS A 1 99 ? 5.347 -5.490 4.720 1.00 89.31 99 LYS A N 1
ATOM 810 C CA . LYS A 1 99 ? 5.574 -6.404 5.852 1.00 89.31 99 LYS A CA 1
ATOM 811 C C . LYS A 1 99 ? 5.449 -5.618 7.168 1.00 89.31 99 LYS A C 1
ATOM 813 O O . LYS A 1 99 ? 6.437 -5.103 7.689 1.00 89.31 99 LYS A O 1
ATOM 818 N N . TYR A 1 100 ? 4.220 -5.465 7.662 1.00 89.88 100 TYR A N 1
ATOM 819 C CA . TYR A 1 100 ? 3.912 -4.647 8.839 1.00 89.88 100 TYR A CA 1
ATOM 820 C C . TYR A 1 100 ? 4.599 -5.122 10.135 1.00 89.88 100 TYR A C 1
ATOM 822 O O . TYR A 1 100 ? 4.925 -6.297 10.317 1.00 89.88 100 TYR A O 1
ATOM 830 N N . ASN A 1 101 ? 4.803 -4.160 11.035 1.00 89.62 101 ASN A N 1
ATOM 831 C CA . ASN A 1 101 ? 5.144 -4.308 12.447 1.00 89.62 101 ASN A CA 1
ATOM 832 C C . ASN A 1 101 ? 4.227 -3.358 13.254 1.00 89.62 101 ASN A C 1
ATOM 834 O O . ASN A 1 101 ? 3.565 -2.502 12.665 1.00 89.62 101 ASN A O 1
ATOM 838 N N . ASP A 1 102 ? 4.223 -3.446 14.588 1.00 90.44 102 ASP A N 1
ATOM 839 C CA . ASP A 1 102 ? 3.397 -2.583 15.457 1.00 90.44 102 ASP A CA 1
ATOM 840 C C . ASP A 1 102 ? 3.490 -1.077 15.132 1.00 90.44 102 ASP A C 1
ATOM 842 O O . ASP A 1 102 ? 2.495 -0.358 15.195 1.00 90.44 102 ASP A O 1
ATOM 846 N N . ARG A 1 103 ? 4.678 -0.582 14.759 1.00 91.25 103 ARG A N 1
ATOM 847 C CA . ARG A 1 103 ? 4.929 0.845 14.495 1.00 91.25 103 ARG A CA 1
ATOM 848 C C . ARG A 1 103 ? 4.414 1.276 13.129 1.00 91.25 103 ARG A C 1
ATOM 850 O O . ARG A 1 103 ? 3.768 2.313 13.029 1.00 91.25 103 ARG A O 1
ATOM 857 N N . SER A 1 104 ? 4.680 0.496 12.081 1.00 93.06 104 SER A N 1
ATOM 858 C CA . SER A 1 104 ? 4.164 0.769 10.737 1.00 93.06 104 SER A CA 1
ATOM 859 C C . SER A 1 104 ? 2.650 0.589 10.672 1.00 93.06 104 SER A C 1
ATOM 861 O O . SER A 1 104 ? 1.993 1.308 9.922 1.00 93.06 104 SER A O 1
ATOM 863 N N . PHE A 1 105 ? 2.081 -0.295 11.496 1.00 94.50 105 PHE A N 1
ATOM 864 C CA . PHE A 1 105 ? 0.634 -0.430 11.617 1.00 94.50 105 PHE A CA 1
ATOM 865 C C . PHE A 1 105 ? 0.021 0.722 12.429 1.00 94.50 105 PHE A C 1
ATOM 867 O O . PHE A 1 105 ? -0.968 1.299 11.984 1.00 94.50 105 PHE A O 1
ATOM 874 N N . LYS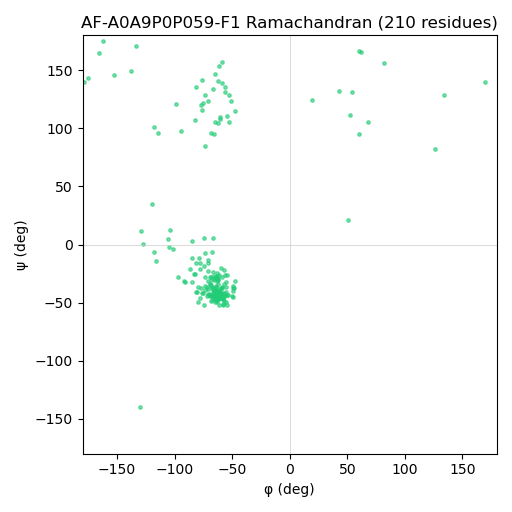 A 1 106 ? 0.635 1.164 13.541 1.00 94.19 106 LYS A N 1
ATOM 875 C CA . LYS A 1 106 ? 0.174 2.387 14.225 1.00 94.19 106 LYS A CA 1
ATOM 876 C C . LYS A 1 106 ? 0.240 3.604 13.300 1.00 94.19 106 LYS A C 1
ATOM 878 O O . LYS A 1 106 ? -0.741 4.327 13.212 1.00 94.19 106 LYS A O 1
ATOM 883 N N . LYS A 1 107 ? 1.298 3.755 12.493 1.00 95.06 107 LYS A N 1
ATOM 884 C CA . LYS A 1 107 ? 1.362 4.791 11.445 1.00 95.06 107 LYS A CA 1
ATOM 885 C C . LYS A 1 107 ? 0.239 4.698 10.414 1.00 95.06 107 LYS A C 1
ATOM 887 O O . LYS A 1 107 ? -0.232 5.736 9.959 1.00 95.06 107 LYS A O 1
ATOM 892 N N . LEU A 1 108 ? -0.196 3.495 10.030 1.00 95.50 108 LEU A N 1
ATOM 893 C CA . LEU A 1 108 ? -1.341 3.327 9.129 1.00 95.50 108 LEU A CA 1
ATOM 894 C C . LEU A 1 108 ? -2.610 3.926 9.756 1.00 95.50 108 LEU A C 1
ATOM 896 O O . LEU A 1 108 ? -3.346 4.637 9.072 1.00 95.50 108 LEU A O 1
ATOM 900 N N . ILE A 1 109 ? -2.815 3.696 11.056 1.00 95.25 109 ILE A N 1
ATOM 901 C CA . ILE A 1 109 ? -3.916 4.263 11.848 1.00 95.25 109 ILE A CA 1
ATOM 902 C C . ILE A 1 109 ? -3.764 5.781 12.020 1.00 95.25 109 ILE A C 1
ATOM 904 O O . ILE A 1 109 ? -4.707 6.526 11.776 1.00 95.25 109 ILE A O 1
ATOM 908 N N . ASP A 1 110 ? -2.580 6.268 12.387 1.00 95.38 110 ASP A N 1
ATOM 909 C CA . ASP A 1 110 ? -2.330 7.696 12.627 1.00 95.38 110 ASP A CA 1
ATOM 910 C C . ASP A 1 110 ? -2.512 8.531 11.341 1.00 95.38 110 ASP A C 1
ATOM 912 O O . ASP A 1 110 ? -2.919 9.692 11.386 1.00 95.38 110 ASP A O 1
ATOM 916 N N . ASN A 1 111 ? -2.280 7.918 10.173 1.00 95.12 111 ASN A N 1
ATOM 917 C CA . ASN A 1 111 ? -2.554 8.500 8.859 1.00 95.12 111 ASN A CA 1
ATOM 918 C C . ASN A 1 111 ? -4.010 8.307 8.369 1.00 95.12 111 ASN A C 1
ATOM 920 O O . ASN A 1 111 ? -4.318 8.748 7.259 1.00 95.12 111 ASN A O 1
ATOM 924 N N . PHE A 1 112 ? -4.921 7.708 9.150 1.00 93.94 112 PHE A N 1
ATOM 925 C CA . PHE A 1 112 ? -6.331 7.493 8.770 1.00 93.94 112 PHE A CA 1
ATOM 926 C C . PHE A 1 112 ? -7.054 8.744 8.228 1.00 93.94 112 PHE A C 1
ATOM 928 O O . PHE A 1 112 ? -7.742 8.626 7.209 1.00 93.94 112 PHE A O 1
ATOM 935 N N . PRO A 1 113 ? -6.861 9.968 8.773 1.00 93.31 113 PRO A N 1
ATOM 936 C CA . PRO A 1 113 ? -7.453 11.183 8.203 1.00 93.31 113 PRO A CA 1
ATOM 937 C C . PRO A 1 113 ? -7.089 11.443 6.732 1.00 93.31 113 PRO A C 1
ATOM 939 O O . PRO A 1 113 ? -7.823 12.141 6.036 1.00 93.31 113 PRO A O 1
ATOM 942 N N . ASN A 1 114 ? -5.981 10.880 6.237 1.00 92.88 114 ASN A N 1
ATOM 943 C CA . ASN A 1 114 ? -5.532 11.051 4.857 1.00 92.88 114 ASN A CA 1
ATOM 944 C C . ASN A 1 114 ? -6.385 10.258 3.850 1.00 92.88 114 ASN A C 1
ATOM 946 O O . ASN A 1 114 ? -6.476 10.672 2.699 1.00 92.88 114 ASN A O 1
ATOM 950 N N . TYR A 1 115 ? -6.988 9.136 4.267 1.00 92.81 115 TYR A N 1
ATOM 951 C CA . TYR A 1 115 ? -7.733 8.210 3.397 1.00 92.81 115 TYR A CA 1
ATOM 952 C C . TYR A 1 115 ? -9.161 7.895 3.881 1.00 92.81 115 TYR A C 1
ATOM 954 O O . TYR A 1 115 ? -9.909 7.201 3.194 1.00 92.81 115 TYR A O 1
ATOM 962 N N . ARG A 1 116 ? -9.597 8.477 5.008 1.00 91.94 116 ARG A N 1
ATOM 963 C CA . ARG A 1 116 ?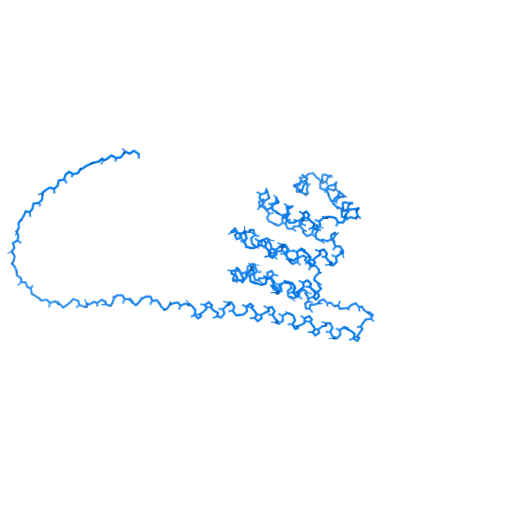 -10.972 8.383 5.542 1.00 91.94 116 ARG A CA 1
ATOM 964 C C . ARG A 1 116 ? -12.071 8.635 4.497 1.00 91.94 116 ARG A C 1
ATOM 966 O O . ARG A 1 116 ? -13.154 8.085 4.616 1.00 91.94 116 ARG A O 1
ATOM 973 N N . HIS A 1 117 ? -11.813 9.483 3.503 1.00 89.88 117 HIS A N 1
ATOM 974 C CA . HIS A 1 117 ? -12.796 9.912 2.503 1.00 89.88 117 HIS A CA 1
ATOM 975 C C . HIS A 1 117 ? -12.950 8.954 1.303 1.00 89.88 117 HIS A C 1
ATOM 977 O O . HIS A 1 117 ? -13.893 9.105 0.539 1.00 89.88 117 HIS A O 1
ATOM 983 N N . ILE A 1 118 ? -12.053 7.972 1.149 1.00 91.12 118 ILE A N 1
ATOM 984 C CA . ILE A 1 118 ? -12.039 6.982 0.048 1.00 91.12 118 ILE A CA 1
ATOM 985 C C . ILE A 1 118 ? -12.208 5.537 0.537 1.00 91.12 118 ILE A C 1
ATOM 987 O O . ILE A 1 118 ? -12.375 4.625 -0.263 1.00 91.12 118 ILE A O 1
ATOM 991 N N . ILE A 1 119 ? -12.206 5.313 1.855 1.00 91.25 119 ILE A N 1
ATOM 992 C CA . ILE A 1 119 ? -12.316 3.981 2.475 1.00 91.25 119 ILE A CA 1
ATOM 993 C C . ILE A 1 119 ? -13.688 3.303 2.268 1.00 91.25 119 ILE A C 1
ATOM 995 O O . ILE A 1 119 ? -13.856 2.145 2.637 1.00 91.25 119 ILE A O 1
ATOM 999 N N . GLN A 1 120 ? -14.657 4.020 1.687 1.00 88.19 120 GLN A N 1
ATOM 1000 C CA . GLN A 1 120 ? -15.954 3.490 1.255 1.00 88.19 120 GLN A CA 1
ATOM 1001 C C . GLN A 1 120 ? -15.871 2.709 -0.074 1.00 88.19 120 GLN A C 1
ATOM 1003 O O . GLN A 1 120 ? -16.755 1.898 -0.344 1.00 88.19 120 GLN A O 1
ATOM 1008 N N . ASP A 1 121 ? -14.835 2.920 -0.900 1.00 93.06 121 ASP A N 1
ATOM 1009 C CA . ASP A 1 121 ? -14.631 2.155 -2.139 1.00 93.06 121 ASP A CA 1
ATOM 1010 C C . ASP A 1 121 ? -14.314 0.685 -1.828 1.00 93.06 121 ASP A C 1
ATOM 1012 O O . ASP A 1 121 ? -13.477 0.380 -0.975 1.00 93.06 121 ASP A O 1
ATOM 1016 N N . GLU A 1 122 ? -14.971 -0.241 -2.529 1.00 92.25 122 GLU A N 1
ATOM 1017 C CA . GLU A 1 122 ? -14.893 -1.669 -2.214 1.00 92.25 122 GLU A CA 1
ATOM 1018 C C . GLU A 1 122 ? -13.484 -2.254 -2.426 1.00 92.25 122 GLU A C 1
ATOM 1020 O O . GLU A 1 122 ? -13.024 -3.059 -1.612 1.00 92.25 122 GLU A O 1
ATOM 1025 N N . GLU A 1 123 ? -12.769 -1.844 -3.475 1.00 93.25 123 GLU A N 1
ATOM 1026 C CA . GLU A 1 123 ? -11.427 -2.357 -3.788 1.00 93.25 123 GLU A CA 1
ATOM 1027 C C . GLU A 1 123 ? -10.374 -1.797 -2.821 1.00 93.25 123 GLU A C 1
ATOM 1029 O O . GLU A 1 123 ? -9.516 -2.540 -2.323 1.00 93.25 123 GLU A O 1
ATOM 1034 N N . ILE A 1 124 ? -10.490 -0.515 -2.459 1.00 94.31 124 ILE A N 1
ATOM 1035 C CA . ILE A 1 124 ? -9.693 0.094 -1.387 1.00 94.31 124 ILE A CA 1
ATOM 1036 C C . ILE A 1 124 ? -9.984 -0.605 -0.050 1.00 94.31 124 ILE A C 1
ATOM 1038 O O . ILE A 1 124 ? -9.054 -1.088 0.602 1.00 94.31 124 ILE A O 1
ATOM 1042 N N . TYR A 1 125 ? -11.251 -0.745 0.351 1.00 94.38 125 TYR A N 1
ATOM 1043 C CA . TYR A 1 125 ? -11.624 -1.384 1.618 1.00 94.38 125 TYR A CA 1
ATOM 1044 C C . TYR A 1 125 ? -11.171 -2.850 1.687 1.00 94.38 125 TYR A C 1
ATOM 1046 O O . TYR A 1 125 ? -10.653 -3.292 2.716 1.00 94.38 125 TYR A O 1
ATOM 1054 N N . ASN A 1 126 ? -11.290 -3.605 0.592 1.00 95.62 126 ASN A N 1
ATOM 1055 C CA . ASN A 1 126 ? -10.785 -4.976 0.513 1.00 95.62 126 ASN A CA 1
ATOM 1056 C C . ASN A 1 126 ? -9.250 -5.036 0.635 1.00 95.62 126 ASN A C 1
ATOM 1058 O O . ASN A 1 126 ? -8.739 -5.927 1.317 1.00 95.62 126 ASN A O 1
ATOM 1062 N N . SER A 1 127 ? -8.518 -4.053 0.100 1.00 95.19 127 SER A N 1
ATOM 1063 C CA . SER A 1 127 ? -7.066 -3.931 0.319 1.00 95.19 127 SER A CA 1
ATOM 1064 C C . SER A 1 127 ? -6.731 -3.713 1.805 1.00 95.19 127 SER A C 1
ATOM 1066 O O . SER A 1 127 ? -5.880 -4.410 2.365 1.00 95.19 127 SER A O 1
ATOM 1068 N N . PHE A 1 128 ? -7.456 -2.825 2.496 1.00 94.88 128 PHE A N 1
ATOM 1069 C CA . PHE A 1 128 ? -7.304 -2.625 3.945 1.00 94.88 128 PHE A CA 1
ATOM 1070 C C . PHE A 1 128 ? -7.690 -3.872 4.767 1.00 94.88 128 PHE A C 1
ATOM 1072 O O . PHE A 1 128 ? -6.990 -4.202 5.727 1.00 94.88 128 PHE A O 1
ATOM 1079 N N . LYS A 1 129 ? -8.721 -4.639 4.371 1.00 94.00 129 LYS A N 1
ATOM 1080 C CA . LYS A 1 129 ? -9.025 -5.954 4.981 1.00 94.00 129 LYS A CA 1
ATOM 1081 C C . LYS A 1 129 ? -7.852 -6.927 4.851 1.00 94.00 129 LYS A C 1
ATOM 1083 O O . LYS A 1 129 ? -7.554 -7.629 5.817 1.00 94.00 129 LYS A O 1
ATOM 1088 N N . VAL A 1 130 ? -7.184 -6.981 3.695 1.00 94.56 130 VAL A N 1
ATOM 1089 C CA . VAL A 1 130 ? -5.999 -7.833 3.489 1.00 94.56 130 VAL A CA 1
ATOM 1090 C C . VAL A 1 130 ? -4.856 -7.407 4.415 1.00 94.56 130 VAL A C 1
ATOM 1092 O O . VAL A 1 130 ? -4.284 -8.266 5.084 1.00 94.56 130 VAL A O 1
ATOM 1095 N N . VAL A 1 131 ? -4.582 -6.104 4.550 1.00 94.56 131 VAL A N 1
ATOM 1096 C CA . VAL A 1 131 ? -3.585 -5.576 5.504 1.00 94.56 131 VAL A CA 1
ATOM 1097 C C . VAL A 1 131 ? -3.903 -5.989 6.949 1.00 94.56 131 VAL A C 1
ATOM 1099 O O . VAL A 1 131 ? -3.052 -6.580 7.619 1.00 94.56 131 VAL A O 1
ATOM 1102 N N . MET A 1 132 ? -5.135 -5.755 7.415 1.00 93.44 132 MET A N 1
ATOM 1103 C CA . MET A 1 132 ? -5.579 -6.124 8.769 1.00 93.44 132 MET A CA 1
ATOM 1104 C C . MET A 1 132 ? -5.480 -7.635 9.020 1.00 93.44 132 MET A C 1
ATOM 1106 O O . MET A 1 132 ? -4.970 -8.073 10.054 1.00 93.44 132 MET A O 1
ATOM 1110 N N . GLN A 1 133 ? -5.909 -8.453 8.054 1.00 91.81 133 GLN A N 1
ATOM 1111 C CA . GLN A 1 133 ? -5.802 -9.907 8.143 1.00 91.81 133 GLN A CA 1
ATOM 1112 C C . GLN A 1 133 ? -4.351 -10.390 8.164 1.00 91.81 133 GLN A C 1
ATOM 1114 O O . GLN A 1 133 ? -4.036 -11.288 8.942 1.00 91.81 133 GLN A O 1
ATOM 1119 N N . ASN A 1 134 ? -3.474 -9.833 7.328 1.00 90.69 134 ASN A N 1
ATOM 1120 C CA . ASN A 1 134 ? -2.075 -10.249 7.250 1.00 90.69 134 ASN A CA 1
ATOM 1121 C C . ASN A 1 134 ? -1.337 -9.929 8.555 1.00 90.69 134 ASN A C 1
ATOM 1123 O O . ASN A 1 134 ? -0.682 -10.813 9.106 1.00 90.69 134 ASN A O 1
ATOM 1127 N N . PHE A 1 135 ? -1.525 -8.723 9.099 1.00 90.31 135 PHE A N 1
ATOM 1128 C CA . PHE A 1 135 ? -0.955 -8.319 10.387 1.00 90.31 135 PHE A CA 1
ATOM 1129 C C . PHE A 1 135 ? -1.500 -9.161 11.560 1.00 90.31 135 PHE A C 1
ATOM 1131 O O . PHE A 1 135 ? -0.736 -9.615 12.410 1.00 90.31 135 PHE A O 1
ATOM 1138 N N . SER A 1 136 ? -2.800 -9.480 11.571 1.00 87.06 136 SER A N 1
ATOM 1139 C CA . SER A 1 136 ? -3.419 -10.346 12.594 1.00 87.06 136 SER A CA 1
ATOM 1140 C C . SER A 1 136 ? -2.962 -11.817 12.517 1.00 87.06 136 SER A C 1
ATOM 1142 O O . SER A 1 136 ? -2.792 -12.481 13.543 1.00 87.06 136 SER A O 1
ATOM 1144 N N . LYS A 1 137 ? -2.715 -12.341 11.305 1.00 83.38 137 LYS A N 1
ATOM 1145 C CA . LYS A 1 137 ? -2.211 -13.711 11.064 1.00 83.38 137 LYS A CA 1
ATOM 1146 C C . LYS A 1 137 ? -0.703 -13.861 11.307 1.00 83.38 137 LYS A C 1
ATOM 1148 O O . LYS A 1 137 ? -0.224 -14.993 11.399 1.00 83.38 137 LYS A O 1
ATOM 1153 N N . GLN A 1 138 ? 0.043 -12.759 11.382 1.00 76.94 138 GLN A N 1
ATOM 1154 C CA . GLN A 1 138 ? 1.503 -12.736 11.460 1.00 76.94 138 GLN A CA 1
ATOM 1155 C C . GLN A 1 138 ? 1.996 -13.443 12.734 1.00 76.94 138 GLN A C 1
ATOM 1157 O O . GLN A 1 138 ? 1.889 -12.931 13.848 1.00 76.94 138 GLN A O 1
ATOM 1162 N N . GLN A 1 139 ? 2.515 -14.665 12.582 1.00 58.00 139 GLN A N 1
ATOM 1163 C CA . GLN A 1 139 ? 3.001 -15.443 13.719 1.00 58.00 139 GLN A CA 1
ATOM 1164 C C . GLN A 1 139 ? 4.335 -14.862 14.227 1.00 58.00 139 GLN A C 1
ATOM 1166 O O . GLN A 1 139 ? 5.275 -14.726 13.440 1.00 58.00 139 GLN A O 1
ATOM 1171 N N . PRO A 1 140 ? 4.476 -14.583 15.535 1.00 55.78 140 PRO A N 1
ATOM 1172 C CA . PRO A 1 140 ? 5.777 -14.358 16.150 1.00 55.78 140 PRO A CA 1
ATOM 1173 C C . PRO A 1 140 ? 6.622 -15.635 16.029 1.00 55.78 140 PRO A C 1
ATOM 1175 O O . PRO A 1 140 ? 6.105 -16.745 16.167 1.00 55.78 140 PRO A O 1
ATOM 1178 N N . GLY A 1 141 ? 7.918 -15.469 15.749 1.00 54.69 141 GLY A N 1
ATOM 1179 C CA . GLY A 1 141 ? 8.810 -16.571 15.380 1.00 54.69 141 GLY A CA 1
ATOM 1180 C C . GLY A 1 141 ? 8.92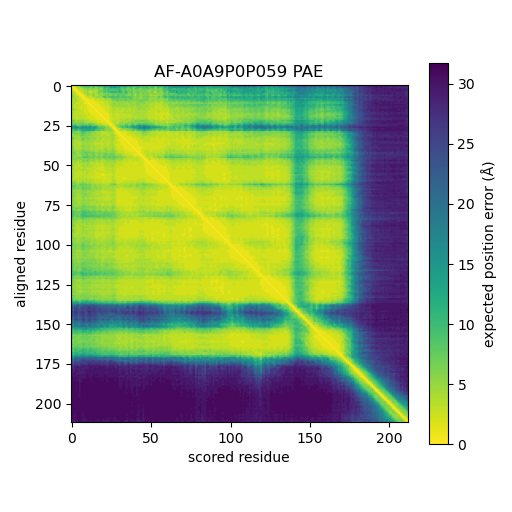8 -17.687 16.436 1.00 54.69 141 GLY A C 1
ATOM 1181 O O . GLY A 1 141 ? 8.720 -17.442 17.629 1.00 54.69 141 GLY A O 1
ATOM 1182 N N . PRO A 1 142 ? 9.317 -18.912 16.025 1.00 46.34 142 PRO A N 1
ATOM 1183 C CA . PRO A 1 142 ? 9.162 -20.149 16.808 1.00 46.34 142 PRO A CA 1
ATOM 1184 C C . PRO A 1 142 ? 9.989 -20.266 18.108 1.00 46.34 142 PRO A C 1
ATOM 1186 O O . PRO A 1 142 ? 9.956 -21.312 18.746 1.00 46.34 142 PRO A O 1
ATOM 1189 N N . GLY A 1 143 ? 10.707 -19.220 18.532 1.00 53.72 143 GLY A N 1
ATOM 1190 C CA . GLY A 1 143 ? 11.465 -19.182 19.793 1.00 53.72 143 GLY A CA 1
ATOM 1191 C C . GLY A 1 143 ? 10.835 -18.359 20.929 1.00 53.72 143 GLY A C 1
ATOM 1192 O O . GLY A 1 143 ? 11.414 -18.297 22.008 1.00 53.72 143 GLY A O 1
ATOM 1193 N N . ALA A 1 144 ? 9.692 -17.693 20.715 1.00 52.34 144 ALA A N 1
ATOM 1194 C CA . ALA A 1 144 ? 9.252 -16.573 21.564 1.00 52.34 144 ALA A CA 1
ATOM 1195 C C . ALA A 1 144 ? 7.902 -16.771 22.294 1.00 52.34 144 ALA A C 1
ATOM 1197 O O . ALA A 1 144 ? 7.157 -15.809 22.466 1.00 52.34 144 ALA A O 1
ATOM 1198 N N . ALA A 1 145 ? 7.565 -17.989 22.736 1.00 52.53 145 ALA A N 1
ATOM 1199 C CA . ALA A 1 145 ? 6.217 -18.361 23.210 1.00 52.53 145 ALA A CA 1
ATOM 1200 C C . ALA A 1 145 ? 5.563 -17.418 24.253 1.00 52.53 145 ALA A C 1
ATOM 1202 O O . ALA A 1 145 ? 4.357 -17.194 24.180 1.00 52.53 145 ALA A O 1
ATOM 1203 N N . GLY A 1 146 ? 6.328 -16.827 25.181 1.00 52.78 146 GLY A N 1
ATOM 1204 C CA . GLY A 1 146 ? 5.802 -15.852 26.151 1.00 52.78 146 GLY A CA 1
ATOM 1205 C C . GLY A 1 146 ? 5.519 -14.470 25.543 1.00 52.78 146 GLY A C 1
ATOM 1206 O O . GLY A 1 146 ? 4.408 -13.953 25.638 1.00 52.78 146 GLY A O 1
ATOM 1207 N N . ALA A 1 147 ? 6.501 -13.883 24.849 1.00 52.53 147 ALA A N 1
ATOM 1208 C CA . ALA A 1 147 ? 6.344 -12.584 24.181 1.00 52.53 147 ALA A CA 1
ATOM 1209 C C . ALA A 1 147 ? 5.316 -12.635 23.034 1.00 52.53 147 ALA A C 1
ATOM 1211 O O . ALA A 1 147 ? 4.623 -11.653 22.763 1.00 52.53 147 ALA A O 1
ATOM 1212 N N . ALA A 1 148 ? 5.160 -13.804 22.408 1.00 55.25 148 ALA A N 1
ATOM 1213 C CA . ALA A 1 148 ? 4.187 -14.077 21.360 1.00 55.25 148 ALA A CA 1
ATOM 1214 C C . ALA A 1 148 ? 2.740 -13.762 21.765 1.00 55.25 148 ALA A C 1
ATOM 1216 O O . ALA A 1 148 ? 1.936 -13.385 20.913 1.00 55.25 148 ALA A O 1
ATOM 1217 N N . GLN A 1 149 ? 2.396 -13.929 23.043 1.00 54.31 149 GLN A N 1
ATOM 1218 C CA . GLN A 1 149 ? 1.034 -13.728 23.530 1.00 54.31 149 GLN A CA 1
ATOM 1219 C C . GLN A 1 149 ? 0.725 -12.237 23.746 1.00 54.31 149 GLN A C 1
ATOM 1221 O O . GLN A 1 149 ? -0.366 -11.789 23.399 1.00 54.31 149 GLN A O 1
ATOM 1226 N N . ALA A 1 150 ? 1.712 -11.456 24.202 1.00 58.53 150 ALA A N 1
ATOM 1227 C CA . ALA A 1 150 ? 1.626 -9.997 24.287 1.00 58.53 150 ALA A CA 1
ATOM 1228 C C . ALA A 1 150 ? 1.606 -9.337 22.895 1.00 58.53 150 ALA A C 1
ATOM 1230 O O . ALA A 1 150 ? 0.746 -8.500 22.634 1.00 58.53 150 ALA A O 1
ATOM 1231 N N . GLY A 1 151 ? 2.472 -9.774 21.970 1.00 64.38 151 GLY A N 1
ATOM 1232 C CA . GLY A 1 151 ? 2.461 -9.295 20.580 1.00 64.38 151 GLY A CA 1
ATOM 1233 C C . GLY A 1 151 ? 1.115 -9.546 19.894 1.00 64.38 151 GLY A C 1
ATOM 1234 O O . GLY A 1 151 ? 0.510 -8.624 19.359 1.00 64.38 151 GLY A O 1
ATOM 1235 N N . LYS A 1 152 ? 0.558 -10.760 20.014 1.00 68.94 152 LYS A N 1
ATOM 1236 C CA . LYS A 1 152 ? -0.783 -11.080 19.485 1.00 68.94 152 LYS A CA 1
ATOM 1237 C C . LYS A 1 152 ? -1.917 -10.282 20.136 1.00 68.94 152 LYS A C 1
ATOM 1239 O O . LYS A 1 152 ? -2.945 -10.090 19.493 1.00 68.94 152 LYS A O 1
ATOM 1244 N N . ALA A 1 153 ? -1.765 -9.834 21.383 1.00 74.38 153 ALA A N 1
ATOM 1245 C CA . ALA A 1 153 ? -2.720 -8.918 22.004 1.00 74.38 153 ALA A CA 1
ATOM 1246 C C . ALA A 1 153 ? -2.613 -7.509 21.396 1.00 74.38 153 ALA A C 1
ATOM 1248 O O . ALA A 1 153 ? -3.638 -6.944 21.022 1.00 74.38 153 ALA A O 1
ATOM 1249 N N . ASN A 1 154 ? -1.391 -6.994 21.208 1.00 83.12 154 ASN A N 1
ATOM 1250 C CA . ASN A 1 154 ? -1.146 -5.685 20.596 1.00 83.12 154 ASN A CA 1
ATOM 1251 C C . ASN A 1 154 ? -1.618 -5.633 19.130 1.00 83.12 154 ASN A C 1
ATOM 1253 O O . ASN A 1 154 ? -2.386 -4.750 18.760 1.00 83.12 154 ASN A O 1
ATOM 1257 N N . HIS A 1 155 ? -1.267 -6.642 18.320 1.00 86.62 155 HIS A N 1
ATOM 1258 C CA . HIS A 1 155 ? -1.739 -6.772 16.935 1.00 86.62 155 HIS A CA 1
ATOM 1259 C C . HIS A 1 155 ? -3.277 -6.731 16.857 1.00 86.62 155 HIS A C 1
ATOM 1261 O O . HIS A 1 155 ? -3.836 -6.047 16.004 1.00 86.62 155 HIS A O 1
ATOM 1267 N N . LYS A 1 156 ? -3.976 -7.433 17.764 1.00 87.62 156 LYS A N 1
ATOM 1268 C CA . LYS A 1 156 ? -5.447 -7.411 17.827 1.00 87.62 156 LYS A CA 1
ATOM 1269 C C . LYS A 1 156 ? -5.998 -6.041 18.215 1.00 87.62 156 LYS A C 1
ATOM 1271 O O . LYS A 1 156 ? -6.933 -5.589 17.570 1.00 87.62 156 LYS A O 1
ATOM 1276 N N . GLN A 1 157 ? -5.426 -5.389 19.228 1.00 90.88 157 GLN A N 1
ATOM 1277 C CA . GLN A 1 157 ? -5.852 -4.055 19.667 1.00 90.88 157 GLN A CA 1
ATOM 1278 C C . GLN A 1 157 ? -5.720 -3.025 18.539 1.00 90.88 157 GLN A C 1
ATOM 1280 O O . GLN A 1 157 ? -6.677 -2.310 18.261 1.00 90.88 157 GLN A O 1
ATOM 1285 N N . LEU A 1 158 ? -4.586 -3.021 17.835 1.00 92.19 158 LEU A N 1
ATOM 1286 C CA . LEU A 1 158 ? -4.339 -2.151 16.682 1.00 92.19 158 LEU A CA 1
ATOM 1287 C C . LEU A 1 158 ? -5.295 -2.439 15.508 1.00 92.19 158 LEU A C 1
ATOM 1289 O O . LEU A 1 158 ? -5.795 -1.509 14.881 1.00 92.19 158 LEU A O 1
ATOM 1293 N N . VAL A 1 159 ? -5.594 -3.711 15.215 1.00 92.75 159 VAL A N 1
ATOM 1294 C CA . VAL A 1 159 ? -6.590 -4.062 14.184 1.00 92.75 159 VAL A CA 1
ATOM 1295 C C . VAL A 1 159 ? -7.988 -3.585 14.580 1.00 92.75 159 VAL A C 1
ATOM 1297 O O . VAL A 1 159 ? -8.665 -2.997 13.745 1.00 92.75 159 VAL A O 1
ATOM 1300 N N . THR A 1 160 ? -8.405 -3.758 15.838 1.00 93.56 160 THR A N 1
ATOM 1301 C CA . THR A 1 160 ? -9.691 -3.234 16.328 1.00 93.56 160 THR A CA 1
ATOM 1302 C C . THR A 1 160 ? -9.748 -1.702 16.275 1.00 93.56 160 THR A C 1
ATOM 1304 O O . THR A 1 160 ? -10.746 -1.167 15.807 1.00 93.56 160 THR A O 1
ATOM 1307 N N . GLU A 1 161 ? -8.672 -0.996 16.647 1.00 94.75 161 GLU A N 1
ATOM 1308 C CA . GLU A 1 161 ? -8.566 0.470 16.519 1.00 94.75 161 GLU A CA 1
ATOM 1309 C C . GLU A 1 161 ? -8.803 0.926 15.065 1.00 94.75 161 GLU A C 1
ATOM 1311 O O . GLU A 1 161 ? -9.573 1.857 14.824 1.00 94.75 161 GLU A O 1
ATOM 1316 N N . LEU A 1 162 ? -8.206 0.236 14.082 1.00 92.50 162 LEU A N 1
ATOM 1317 C CA . LEU A 1 162 ? -8.418 0.536 12.663 1.00 92.50 162 LEU A CA 1
ATOM 1318 C C . LEU A 1 162 ? -9.825 0.154 12.178 1.00 92.50 162 LEU A C 1
ATOM 1320 O O . LEU A 1 162 ? -10.453 0.924 11.453 1.00 92.50 162 LEU A O 1
ATOM 1324 N N . GLU A 1 163 ? -10.339 -1.013 12.570 1.00 92.69 163 GLU A N 1
ATOM 1325 C CA . GLU A 1 163 ? -11.687 -1.449 12.201 1.00 92.69 163 GLU A CA 1
ATOM 1326 C C . GLU A 1 163 ? -12.773 -0.503 12.727 1.00 92.69 163 GLU A C 1
ATOM 1328 O O . GLU A 1 163 ? -13.727 -0.224 12.004 1.00 92.69 163 GLU A O 1
ATOM 1333 N N . ASP A 1 164 ? -12.654 -0.016 13.962 1.00 93.19 164 ASP A N 1
ATOM 1334 C CA . ASP A 1 164 ? -13.656 0.854 14.588 1.00 93.19 164 ASP A CA 1
ATOM 1335 C C . ASP A 1 164 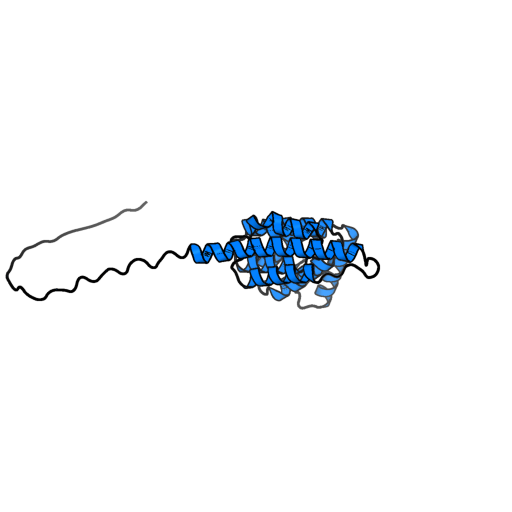? -13.623 2.271 13.994 1.00 93.19 164 ASP A C 1
ATOM 1337 O O . ASP A 1 164 ? -14.675 2.861 13.729 1.00 93.19 164 ASP A O 1
ATOM 1341 N N . LEU A 1 165 ? -12.431 2.773 13.645 1.00 92.56 165 LEU A N 1
ATOM 1342 C CA . LEU A 1 165 ? -12.294 3.974 12.816 1.00 92.56 165 LEU A CA 1
ATOM 1343 C C . LEU A 1 165 ? -12.981 3.805 11.454 1.00 92.56 165 LEU A C 1
ATOM 1345 O O . LEU A 1 165 ? -13.699 4.712 11.028 1.00 92.56 165 LEU A O 1
ATOM 1349 N N . ILE A 1 166 ? -12.821 2.654 10.791 1.00 91.25 166 ILE A N 1
ATOM 1350 C CA . ILE A 1 166 ? -13.485 2.363 9.511 1.00 91.25 166 ILE A CA 1
ATOM 1351 C C . ILE A 1 166 ? -15.013 2.286 9.682 1.00 91.25 166 ILE A C 1
ATOM 1353 O O . ILE A 1 166 ? -15.730 2.933 8.917 1.00 91.25 166 ILE A O 1
ATOM 1357 N N . LYS A 1 167 ? -15.525 1.570 10.697 1.00 89.44 167 LYS A N 1
ATOM 1358 C CA . LYS A 1 167 ? -16.972 1.471 11.000 1.00 89.44 167 LYS A CA 1
ATOM 1359 C C . LYS A 1 167 ? -17.606 2.857 11.153 1.00 89.44 167 LYS A C 1
ATOM 1361 O O . LYS A 1 167 ? -18.621 3.126 10.514 1.00 89.44 167 LYS A O 1
ATOM 1366 N N . SER A 1 168 ? -16.938 3.773 11.863 1.00 89.31 168 SER A N 1
ATOM 1367 C CA . SER A 1 168 ? -17.413 5.155 12.047 1.00 89.31 168 SER A CA 1
ATOM 1368 C C . SER A 1 168 ? -17.590 5.956 10.744 1.00 89.31 168 SER A C 1
ATOM 1370 O O . SER A 1 168 ? -18.299 6.960 10.732 1.00 89.31 168 SER A O 1
ATOM 1372 N N . VAL A 1 169 ? -16.959 5.552 9.633 1.00 87.38 169 VAL A N 1
ATOM 1373 C CA . VAL A 1 169 ? -17.159 6.189 8.317 1.00 87.38 169 VAL A CA 1
ATOM 1374 C C . VAL A 1 169 ? -18.427 5.678 7.643 1.00 87.38 169 VAL A C 1
ATOM 1376 O O . VAL A 1 169 ? -19.162 6.476 7.068 1.00 87.38 169 VAL A O 1
ATOM 1379 N N . PHE A 1 170 ? -18.703 4.376 7.736 1.00 83.00 170 PHE A N 1
ATOM 1380 C CA . PHE A 1 170 ? -19.915 3.774 7.176 1.00 83.00 170 PHE A CA 1
ATOM 1381 C C . PHE A 1 170 ? -21.170 4.193 7.964 1.00 83.00 170 PHE A C 1
ATOM 1383 O O . PHE A 1 170 ? -22.154 4.617 7.363 1.00 83.00 170 PHE A O 1
ATOM 1390 N N . GLU A 1 171 ? -21.111 4.197 9.300 1.00 79.75 171 GLU A N 1
ATOM 1391 C CA . GLU A 1 171 ? -22.224 4.640 10.161 1.00 79.75 171 GLU A CA 1
ATOM 1392 C C . GLU A 1 171 ? -22.582 6.126 9.964 1.00 79.75 171 GLU A C 1
ATOM 1394 O O . GLU A 1 171 ? -23.747 6.514 10.085 1.00 79.75 171 GLU A O 1
ATOM 1399 N N . MET A 1 172 ? -21.600 6.974 9.636 1.00 64.38 172 MET A N 1
ATOM 1400 C CA . MET A 1 172 ? -21.847 8.383 9.310 1.00 64.38 172 MET A CA 1
ATOM 1401 C C . MET A 1 172 ? -22.473 8.591 7.925 1.00 64.38 172 MET A C 1
ATOM 1403 O O . MET A 1 172 ? -23.036 9.660 7.697 1.00 64.38 172 MET A O 1
ATOM 1407 N N . ASP A 1 173 ? -22.400 7.612 7.021 1.00 57.75 173 ASP A N 1
ATOM 1408 C CA . ASP A 1 173 ? -23.008 7.703 5.691 1.00 57.75 173 ASP A CA 1
ATOM 1409 C C . ASP A 1 173 ? -24.514 7.413 5.749 1.00 57.75 1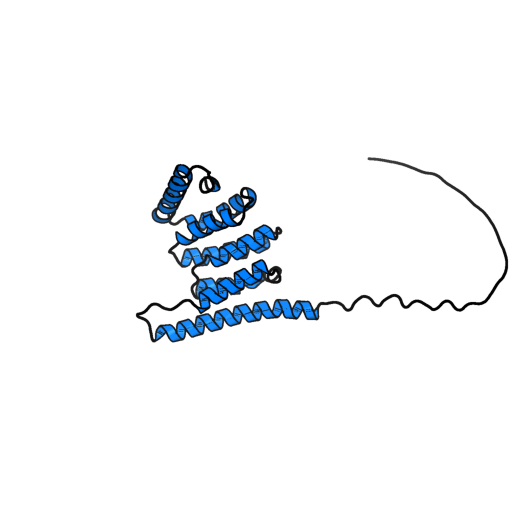73 ASP A C 1
ATOM 1411 O O . ASP A 1 173 ? -25.316 8.245 5.321 1.00 57.75 173 ASP A O 1
ATOM 1415 N N . GLU A 1 174 ? -24.916 6.313 6.404 1.00 57.97 174 GLU A N 1
ATOM 1416 C CA . GLU A 1 174 ? -26.336 5.989 6.635 1.00 57.97 174 GLU A CA 1
ATOM 1417 C C . GLU A 1 174 ? -27.072 7.122 7.367 1.00 57.97 174 GLU A C 1
ATOM 1419 O O . GLU A 1 174 ? -28.163 7.524 6.960 1.00 57.97 174 GLU A O 1
ATOM 1424 N N . ASN A 1 175 ? -26.457 7.702 8.405 1.00 58.19 175 ASN A N 1
ATOM 1425 C CA . ASN A 1 175 ? -27.050 8.812 9.162 1.00 58.19 175 ASN A CA 1
ATOM 1426 C C . ASN A 1 175 ? -27.092 10.150 8.395 1.00 58.19 175 ASN A C 1
ATOM 1428 O O . ASN A 1 175 ? -27.782 11.072 8.832 1.00 58.19 175 ASN A O 1
ATOM 1432 N N . ASN A 1 176 ? -26.376 10.275 7.272 1.00 54.78 176 ASN A N 1
ATOM 1433 C CA . ASN A 1 176 ? -26.340 11.490 6.453 1.00 54.78 176 ASN A CA 1
ATOM 1434 C C . ASN A 1 176 ? -27.143 11.357 5.141 1.00 54.78 176 ASN A C 1
ATOM 1436 O O . ASN A 1 176 ? -27.174 12.292 4.336 1.00 54.78 176 ASN A O 1
ATOM 1440 N N . GLN A 1 177 ? -27.851 10.238 4.934 1.00 49.78 177 GLN A N 1
ATOM 1441 C CA . GLN A 1 177 ? -28.829 10.109 3.853 1.00 49.78 177 GLN A CA 1
ATOM 1442 C C . GLN A 1 177 ? -30.033 11.020 4.115 1.00 49.78 177 GLN A C 1
ATOM 1444 O O . GLN A 1 177 ? -30.982 10.693 4.829 1.00 49.78 177 GLN A O 1
ATOM 1449 N N . MET A 1 178 ? -29.976 12.203 3.505 1.00 50.91 178 MET A N 1
ATOM 1450 C CA . MET A 1 178 ? -31.043 13.197 3.522 1.00 50.91 178 MET A CA 1
ATOM 1451 C C . MET A 1 178 ? -32.368 12.547 3.072 1.00 50.91 178 MET A C 1
ATOM 1453 O O . MET A 1 178 ? -32.394 11.921 2.007 1.00 50.91 178 MET A O 1
ATOM 1457 N N . PRO A 1 179 ? -33.478 12.682 3.827 1.00 57.66 179 PRO A N 1
ATOM 1458 C CA . PRO A 1 179 ? -34.749 12.088 3.425 1.00 57.66 179 PRO A CA 1
ATOM 1459 C C . PRO A 1 179 ? -35.164 12.635 2.051 1.00 57.66 179 PRO A C 1
ATOM 1461 O O . PRO A 1 179 ? -35.000 13.836 1.804 1.00 57.66 179 PRO A O 1
ATOM 1464 N N . PRO A 1 180 ? -35.702 11.790 1.147 1.00 60.66 180 PRO A N 1
ATOM 1465 C CA . PRO A 1 180 ? -35.963 12.185 -0.231 1.00 60.66 180 PRO A CA 1
ATOM 1466 C C . PRO A 1 180 ? -36.869 13.425 -0.275 1.00 60.66 180 PRO A C 1
ATOM 1468 O O . PRO A 1 180 ? -37.854 13.484 0.473 1.00 60.66 180 PRO A O 1
ATOM 1471 N N . PRO A 1 181 ? -36.559 14.421 -1.130 1.00 59.41 181 PRO A N 1
ATOM 1472 C CA . PRO A 1 181 ? -37.213 15.723 -1.092 1.00 59.41 181 PRO A CA 1
ATOM 1473 C C . PRO A 1 181 ? -38.735 15.561 -1.217 1.00 59.41 181 PRO A C 1
ATOM 1475 O O . PRO A 1 181 ? -39.200 14.835 -2.103 1.00 59.41 181 PRO A O 1
ATOM 1478 N N . PRO A 1 182 ? -39.530 16.202 -0.336 1.00 58.53 182 PRO A N 1
ATOM 1479 C CA . PRO A 1 182 ? -40.940 15.875 -0.162 1.00 58.53 182 PRO A CA 1
ATOM 1480 C C . PRO A 1 182 ? -41.715 16.088 -1.463 1.00 58.53 182 PRO A C 1
ATOM 1482 O O . PRO A 1 182 ? -41.923 17.221 -1.905 1.00 58.53 182 PRO A O 1
ATOM 1485 N N . VAL A 1 183 ? -42.138 14.972 -2.066 1.00 64.62 183 VAL A N 1
ATOM 1486 C CA . VAL A 1 183 ? -42.693 14.916 -3.425 1.00 64.62 183 VAL A CA 1
ATOM 1487 C C . VAL A 1 183 ? -43.806 15.964 -3.584 1.00 64.62 183 VAL A C 1
ATOM 1489 O O . VAL A 1 183 ? -44.763 15.927 -2.801 1.00 64.62 183 VAL A O 1
ATOM 1492 N N . PRO A 1 184 ? -43.728 16.894 -4.563 1.00 57.09 184 PRO A N 1
ATOM 1493 C CA . PRO A 1 184 ? -44.666 18.010 -4.673 1.00 57.09 184 PRO A CA 1
ATOM 1494 C C . PRO A 1 184 ? -46.125 17.547 -4.682 1.00 57.09 184 PRO A C 1
ATOM 1496 O O . PRO A 1 184 ? -46.626 16.988 -5.660 1.00 57.09 184 PRO A O 1
ATOM 1499 N N . ARG A 1 185 ? -46.808 17.768 -3.552 1.00 51.72 185 ARG A N 1
ATOM 1500 C CA . ARG A 1 185 ? -48.106 17.160 -3.233 1.00 51.72 185 ARG A CA 1
ATOM 1501 C C . ARG A 1 185 ? -49.177 17.659 -4.204 1.00 51.72 185 ARG A C 1
ATOM 1503 O O . ARG A 1 185 ? -49.752 18.731 -4.005 1.00 51.72 185 ARG A O 1
ATOM 1510 N N . GLN A 1 186 ? -49.421 16.891 -5.269 1.00 54.22 186 GLN A N 1
ATOM 1511 C CA . GLN A 1 186 ? -50.273 17.296 -6.387 1.00 54.22 186 GLN A CA 1
ATOM 1512 C C . GLN A 1 186 ? -51.662 17.726 -5.895 1.00 54.22 186 GLN A C 1
ATOM 1514 O O . GLN A 1 186 ? -52.474 16.911 -5.448 1.00 54.22 186 GLN A O 1
ATOM 1519 N N . LYS A 1 187 ? -51.957 19.029 -5.991 1.00 45.62 187 LYS A N 1
ATOM 1520 C CA . LYS A 1 187 ? -53.280 19.571 -5.670 1.00 45.62 187 LYS A CA 1
ATOM 1521 C C . LYS A 1 187 ? -54.288 19.011 -6.676 1.00 45.62 187 LYS A C 1
ATOM 1523 O O . LYS A 1 187 ? -54.313 19.449 -7.826 1.00 45.62 187 LYS A O 1
ATOM 1528 N N . LYS A 1 188 ? -55.117 18.050 -6.242 1.00 42.84 188 LYS A N 1
ATOM 1529 C CA . LYS A 1 188 ? -56.215 17.478 -7.042 1.00 42.84 188 LYS A CA 1
ATOM 1530 C C . LYS A 1 188 ? -57.020 18.610 -7.692 1.00 42.84 188 LYS A C 1
AT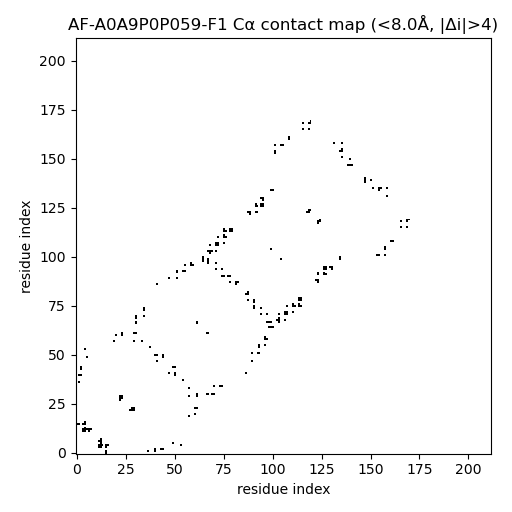OM 1532 O O . LYS A 1 188 ? -57.663 19.390 -6.988 1.00 42.84 188 LYS A O 1
ATOM 1537 N N . LYS A 1 189 ? -56.995 18.694 -9.028 1.00 38.56 189 LYS A N 1
ATOM 1538 C CA . LYS A 1 189 ? -57.810 19.648 -9.793 1.00 38.56 189 LYS A CA 1
ATOM 1539 C C . LYS A 1 189 ? -59.288 19.373 -9.507 1.00 38.56 189 LYS A C 1
ATOM 1541 O O . LYS A 1 189 ? -59.827 18.373 -9.973 1.00 38.56 189 LYS A O 1
ATOM 1546 N N . ARG A 1 190 ? -59.947 20.261 -8.757 1.00 37.91 190 ARG A N 1
ATOM 1547 C CA . ARG A 1 190 ? -61.412 20.269 -8.658 1.00 37.91 190 ARG A CA 1
ATOM 1548 C C . ARG A 1 190 ? -61.974 20.747 -9.995 1.00 37.91 190 ARG A C 1
ATOM 1550 O O . ARG A 1 190 ? -61.605 21.816 -10.474 1.00 37.91 190 ARG A O 1
ATOM 1557 N N . THR A 1 191 ? -62.832 19.940 -10.600 1.00 40.41 191 THR A N 1
ATOM 1558 C CA . THR A 1 191 ? -63.539 20.259 -11.842 1.00 40.41 191 THR A CA 1
ATOM 1559 C C . THR A 1 191 ? -64.693 21.231 -11.582 1.00 40.41 191 THR A C 1
ATOM 1561 O O . THR A 1 191 ? -65.405 21.102 -10.589 1.00 40.41 191 THR A O 1
ATOM 1564 N N . GLY A 1 192 ? -64.903 22.186 -12.496 1.00 34.78 192 GLY A N 1
ATOM 1565 C CA . GLY A 1 192 ? -66.086 23.057 -12.523 1.00 34.78 192 GLY A CA 1
ATOM 1566 C C . GLY A 1 192 ? -65.770 24.543 -12.729 1.00 34.78 192 GLY A C 1
ATOM 1567 O O . GLY A 1 192 ? -64.964 25.109 -12.000 1.00 34.78 192 GLY A O 1
ATOM 1568 N N . GLY A 1 193 ? -66.438 25.178 -13.703 1.00 33.00 193 GLY A N 1
ATOM 1569 C CA . GLY A 1 193 ? -66.400 26.635 -13.913 1.00 33.00 193 GLY A CA 1
ATOM 1570 C C . GLY A 1 193 ? -66.007 27.084 -15.326 1.00 33.00 193 GLY A C 1
ATOM 1571 O O . GLY A 1 193 ? -64.873 27.482 -15.567 1.00 33.00 193 GLY A O 1
ATOM 1572 N N . GLN A 1 194 ? -66.955 27.092 -16.269 1.00 40.81 194 GLN A N 1
ATOM 1573 C CA . GLN A 1 194 ? -66.791 27.826 -17.534 1.00 40.81 194 GLN A CA 1
ATOM 1574 C C . GLN A 1 194 ? -67.120 29.319 -17.340 1.00 40.81 194 GLN A C 1
ATOM 1576 O O . GLN A 1 194 ? -68.203 29.602 -16.828 1.00 40.81 194 GLN A O 1
ATOM 1581 N N . ARG A 1 195 ? -66.304 30.254 -17.880 1.00 34.00 195 ARG A N 1
ATOM 1582 C CA . ARG A 1 195 ? -66.743 31.304 -18.851 1.00 34.00 195 ARG A CA 1
ATOM 1583 C C . ARG A 1 195 ? -65.723 32.431 -19.161 1.00 34.00 195 ARG A C 1
ATOM 1585 O O . ARG A 1 195 ? -65.187 33.065 -18.271 1.00 34.00 195 ARG A O 1
ATOM 1592 N N . LYS A 1 196 ? -65.694 32.795 -20.458 1.00 34.12 196 LYS A N 1
ATOM 1593 C CA . LYS A 1 196 ? -65.541 34.145 -21.075 1.00 34.12 196 LYS A CA 1
ATOM 1594 C C . LYS A 1 196 ? -64.218 34.963 -20.997 1.00 34.12 196 LYS A C 1
ATOM 1596 O O . LYS A 1 196 ? -64.017 35.767 -20.104 1.00 34.12 196 LYS A O 1
ATOM 1601 N N . LYS A 1 197 ? -63.538 34.985 -22.159 1.00 37.25 197 LYS A N 1
ATOM 1602 C CA . LYS A 1 197 ? -63.196 36.167 -23.012 1.00 37.25 197 LYS A CA 1
ATOM 1603 C C . LYS A 1 197 ? -62.481 37.412 -22.415 1.00 37.25 197 LYS A C 1
ATOM 1605 O O . LYS A 1 197 ? -63.158 38.313 -21.926 1.00 37.25 197 LYS A O 1
ATOM 1610 N N . ARG A 1 198 ? -61.211 37.622 -22.815 1.00 33.19 198 ARG A N 1
ATOM 1611 C CA . ARG A 1 198 ? -60.662 38.635 -23.787 1.00 33.19 198 ARG A CA 1
ATOM 1612 C C . ARG A 1 198 ? -59.126 38.397 -23.896 1.00 33.19 198 ARG A C 1
ATOM 1614 O O . ARG A 1 198 ? -58.562 37.865 -22.956 1.00 33.19 198 ARG A O 1
ATOM 1621 N N . LYS A 1 199 ? -58.449 38.466 -25.059 1.00 34.69 199 LYS A N 1
ATOM 1622 C CA . LYS A 1 199 ? -57.994 39.648 -25.848 1.00 34.69 199 LYS A CA 1
ATOM 1623 C C . LYS A 1 199 ? -57.149 40.626 -24.985 1.00 34.69 199 LYS A C 1
ATOM 1625 O O . LYS A 1 199 ? -57.633 40.994 -23.927 1.00 34.69 199 LYS A O 1
ATOM 1630 N N . GLN A 1 200 ? -55.963 41.129 -25.381 1.00 37.53 200 GLN A N 1
ATOM 1631 C CA . GLN A 1 200 ? -55.460 41.393 -26.748 1.00 37.53 200 GLN A CA 1
ATOM 1632 C C . GLN A 1 200 ? -53.972 41.870 -26.796 1.00 37.53 200 GLN A C 1
ATOM 1634 O O . GLN A 1 200 ? -53.660 42.770 -26.030 1.00 37.53 200 GLN A O 1
ATOM 1639 N N . LYS A 1 201 ? -53.168 41.452 -27.811 1.00 35.12 201 LYS A N 1
ATOM 1640 C CA . LYS A 1 201 ? -51.874 42.070 -28.279 1.00 35.12 201 LYS A CA 1
ATOM 1641 C C . LYS A 1 201 ? -50.709 42.099 -27.244 1.00 35.12 201 LYS A C 1
ATOM 1643 O O . LYS A 1 201 ? -50.964 41.852 -26.078 1.00 35.12 201 LYS A O 1
ATOM 1648 N N . ARG A 1 202 ? -49.425 42.357 -27.565 1.00 34.16 202 ARG A N 1
ATOM 1649 C CA . ARG A 1 202 ? -48.578 42.516 -28.795 1.00 34.16 202 ARG A CA 1
ATOM 1650 C C . ARG A 1 202 ? -47.129 42.105 -28.361 1.00 34.16 202 ARG A C 1
ATOM 1652 O O . ARG A 1 202 ? -46.868 42.159 -27.169 1.00 34.16 202 ARG A O 1
ATOM 1659 N N . SER A 1 203 ? -46.249 41.491 -29.164 1.00 33.56 203 SER A N 1
ATOM 1660 C CA . SER A 1 203 ? -45.300 42.092 -30.139 1.00 33.56 203 SER A CA 1
ATOM 1661 C C . SER A 1 203 ? -44.568 43.360 -29.638 1.00 33.56 203 SER A C 1
ATOM 1663 O O . SER A 1 203 ? -45.238 44.282 -29.188 1.00 33.56 203 SER A O 1
ATOM 1665 N N . THR A 1 204 ? -43.250 43.528 -29.755 1.00 36.62 204 THR A N 1
ATOM 1666 C CA . THR A 1 204 ? -42.155 42.724 -30.366 1.00 36.62 204 THR A CA 1
ATOM 1667 C C . THR A 1 204 ? -41.000 42.598 -29.317 1.00 36.62 204 THR A C 1
ATOM 1669 O O . THR A 1 204 ? -41.375 42.356 -28.173 1.00 36.62 204 THR A O 1
ATOM 1672 N N . ASP A 1 205 ? -39.667 42.668 -29.502 1.00 35.84 205 ASP A N 1
ATOM 1673 C CA . ASP A 1 205 ? -38.760 42.880 -30.656 1.00 35.84 205 ASP A CA 1
ATOM 1674 C C . ASP A 1 205 ? -37.294 42.440 -30.362 1.00 35.84 205 ASP A C 1
ATOM 1676 O O . ASP A 1 205 ? -37.006 42.036 -29.238 1.00 35.84 205 ASP A O 1
ATOM 1680 N N . SER A 1 206 ? -36.439 42.503 -31.398 1.00 40.25 206 SER A N 1
ATOM 1681 C CA . SER A 1 206 ? -34.970 42.773 -31.468 1.00 40.25 206 SER A CA 1
ATOM 1682 C C . SER A 1 206 ? -34.067 42.604 -30.205 1.00 40.25 206 SER A C 1
ATOM 1684 O O . SER A 1 206 ? -34.358 43.214 -29.178 1.00 40.25 206 SER A O 1
ATOM 1686 N N . SER A 1 207 ? -32.980 41.804 -30.211 1.00 41.78 207 SER A N 1
ATOM 1687 C CA . SER A 1 207 ? -31.623 42.088 -30.790 1.00 41.78 207 SER A CA 1
ATOM 1688 C C . SER A 1 207 ? -30.702 42.932 -29.885 1.00 41.78 207 SER A C 1
ATOM 1690 O O . SER A 1 207 ? -31.216 43.718 -29.096 1.00 41.78 207 SER A O 1
ATOM 1692 N N . ASP A 1 208 ? -29.365 42.914 -29.981 1.00 45.06 208 ASP A N 1
ATOM 1693 C CA . ASP A 1 208 ? -28.352 41.966 -30.522 1.00 45.06 208 ASP A CA 1
ATOM 1694 C C . ASP A 1 208 ? -26.960 42.402 -29.977 1.00 45.06 208 ASP A C 1
ATOM 1696 O O . ASP A 1 208 ? -26.846 43.543 -29.529 1.00 45.06 208 ASP A O 1
ATOM 1700 N N . GLU A 1 209 ? -25.939 41.526 -30.074 1.00 44.53 209 GLU A N 1
ATOM 1701 C CA . GLU A 1 209 ? -24.479 41.852 -30.076 1.00 44.53 209 GLU A CA 1
ATOM 1702 C C . GLU A 1 209 ? -23.912 42.574 -28.807 1.00 44.53 209 GLU A C 1
ATOM 1704 O O . GLU A 1 209 ? -24.655 42.953 -27.905 1.00 44.53 209 GLU A O 1
ATOM 1709 N N . ASP A 1 210 ? -22.606 42.711 -28.528 1.00 45.88 210 ASP A N 1
ATOM 1710 C CA . ASP A 1 210 ? -21.322 42.235 -29.101 1.00 45.88 210 ASP A CA 1
ATOM 1711 C C . ASP A 1 210 ? -20.412 41.809 -27.901 1.00 45.88 210 ASP A C 1
ATOM 1713 O O . ASP A 1 210 ? -20.661 42.228 -26.769 1.00 45.88 210 ASP A O 1
ATOM 1717 N N . SER A 1 211 ? -19.494 40.837 -27.977 1.00 47.72 211 SER A N 1
ATOM 1718 C CA . SER A 1 211 ? -18.141 40.853 -28.586 1.00 47.72 211 SER A CA 1
ATOM 1719 C C . SER A 1 211 ? -17.146 41.877 -28.003 1.00 47.72 211 SER A C 1
ATOM 1721 O O . SER A 1 211 ? -17.102 43.015 -28.458 1.00 47.72 211 SER A O 1
ATOM 1723 N N . ASP A 1 212 ? -16.310 41.430 -27.054 1.00 48.34 212 ASP A N 1
ATOM 1724 C CA . ASP A 1 212 ? -14.825 41.438 -27.132 1.00 48.34 212 ASP A CA 1
ATOM 1725 C C . ASP A 1 212 ? -14.263 40.399 -26.126 1.00 48.34 212 ASP A C 1
ATOM 1727 O O . ASP A 1 212 ? -14.579 40.519 -24.916 1.00 48.34 212 ASP A O 1
#

Mean predicted aligned error: 12.91 Å

Nearest PDB structures (foldseek):
  5cwh-assembly1_A  TM=5.428E-01  e=1.060E-01  synthetic construct
  5h78-assembly1_B  TM=4.955E-01  e=6.993E-02  Homo sapiens
  5h7c-assembly2_C  TM=5.706E-01  e=2.671E-01  Staphylococcus aureus
  6xh5-assembly2_E  TM=5.697E-01  e=7.381E-01  synthetic construct
  8d9w-assembly1_K  TM=2.979E-01  e=8.096E-01  Mus musculus

Secondary structure (DSSP, 8-state):
-GGGGG-S-HHHHHHHHHHHHHHHHHH--HHHHHHHHHHHHHHH-S-HHHHHHHHHHHHHT---HHHHHHHHHHHHHHGGG---HHHHHHHHHHHHT----HHHHHHHHHTGGGTTTTTTSHHHHHHHHHHHHHHHH-PPPTT-TTHHHHHHHHHHHHHHHHHHHHHHHHHHHHTT-PPPP-------------------------------

Solvent-accessible surface area (backbone atoms only — not comparable to full-atom values): 12917 Å² total; per-residue (Å²): 109,81,68,35,58,74,43,92,49,64,66,51,23,51,52,41,53,53,48,52,56,51,45,28,75,72,66,68,49,52,68,75,48,47,68,56,52,48,54,54,40,67,74,72,46,88,54,61,70,65,48,49,52,53,50,42,57,61,46,69,64,57,85,51,63,70,50,53,40,49,43,47,55,52,55,42,52,45,48,72,78,48,87,50,66,69,58,46,40,51,47,34,49,56,56,52,58,56,86,70,50,77,65,36,48,49,48,53,51,75,41,37,84,42,44,61,91,53,53,81,41,68,70,33,35,50,25,52,50,50,39,47,49,50,55,61,64,58,73,68,63,99,87,40,78,73,61,38,56,57,50,56,47,50,42,47,52,55,43,49,56,46,51,53,58,53,48,57,52,56,59,53,47,70,77,59,62,71,76,76,77,80,70,82,77,76,76,77,81,77,86,85,85,92,85,85,90,80,87,80,91,77,87,87,82,83,89,77,91,80,93,135

pLDDT: mean 78.43, std 19.32, range [33.0, 95.62]